Protein AF-A0A956K9A9-F1 (afdb_monomer_lite)

Structure (mmCIF, N/CA/C/O backbone):
data_AF-A0A956K9A9-F1
#
_entry.id   AF-A0A956K9A9-F1
#
loop_
_atom_site.group_PDB
_atom_site.id
_atom_site.type_symbol
_atom_site.label_atom_id
_atom_site.label_alt_id
_atom_site.label_comp_id
_atom_site.label_asym_id
_atom_site.label_entity_id
_atom_site.label_seq_id
_atom_site.pdbx_PDB_ins_code
_atom_site.Cartn_x
_atom_site.Cartn_y
_atom_site.Cartn_z
_atom_site.occupancy
_atom_site.B_iso_or_equiv
_atom_site.auth_seq_id
_atom_site.auth_comp_id
_atom_site.auth_asym_id
_atom_site.auth_atom_id
_atom_site.pdbx_PDB_model_num
ATOM 1 N N . MET A 1 1 ? -5.058 -15.420 -22.491 1.00 46.75 1 MET A N 1
ATOM 2 C CA . MET A 1 1 ? -6.110 -14.413 -22.244 1.00 46.75 1 MET A CA 1
ATOM 3 C C . MET A 1 1 ? -5.536 -13.398 -21.275 1.00 46.75 1 MET A C 1
ATOM 5 O O . MET A 1 1 ? -5.220 -13.780 -20.156 1.00 46.75 1 MET A O 1
ATOM 9 N N . VAL A 1 2 ? -5.267 -12.171 -21.723 1.00 53.47 2 VAL A N 1
ATOM 10 C CA . VAL A 1 2 ? -4.719 -11.138 -20.835 1.00 53.47 2 VAL A CA 1
ATOM 11 C C . VAL A 1 2 ? -5.888 -10.461 -20.134 1.00 53.47 2 VAL A C 1
ATOM 13 O O . VAL A 1 2 ? -6.776 -9.928 -20.796 1.00 53.47 2 VAL A O 1
ATOM 16 N N . VAL A 1 3 ? -5.920 -10.546 -18.807 1.00 71.00 3 VAL A N 1
ATOM 17 C CA . VAL A 1 3 ? -6.948 -9.894 -17.994 1.00 71.00 3 VAL A CA 1
ATOM 18 C C . VAL A 1 3 ? -6.434 -8.496 -17.664 1.00 71.00 3 VAL A C 1
ATOM 20 O O . VAL A 1 3 ? -5.499 -8.343 -16.879 1.00 71.00 3 VAL A O 1
ATOM 23 N N . PHE A 1 4 ? -7.008 -7.486 -18.310 1.00 77.06 4 PHE A N 1
ATOM 24 C CA . PHE A 1 4 ? -6.765 -6.078 -18.007 1.00 77.06 4 PHE A CA 1
ATOM 25 C C . PHE A 1 4 ? -7.992 -5.503 -17.304 1.00 77.06 4 PHE A C 1
ATOM 27 O O . PHE A 1 4 ? -9.120 -5.809 -17.692 1.00 77.06 4 PHE A O 1
ATOM 34 N N . ASN A 1 5 ? -7.789 -4.653 -16.295 1.00 86.56 5 ASN A N 1
ATOM 35 C CA . ASN A 1 5 ? -8.891 -3.874 -15.731 1.00 86.56 5 ASN A CA 1
ATOM 36 C C . ASN A 1 5 ? -9.134 -2.590 -16.544 1.00 86.56 5 ASN A C 1
ATOM 38 O O . ASN A 1 5 ? -8.249 -2.122 -17.258 1.00 86.56 5 ASN A O 1
ATOM 42 N N . GLY A 1 6 ? -10.325 -1.990 -16.432 1.00 88.06 6 GLY A N 1
ATOM 43 C CA . GLY A 1 6 ? -10.665 -0.765 -17.176 1.00 88.06 6 GLY A CA 1
ATOM 44 C C . GLY A 1 6 ? -9.680 0.391 -16.937 1.00 88.06 6 GLY A C 1
ATOM 45 O O . GLY A 1 6 ? -9.356 1.133 -17.862 1.00 88.06 6 GLY A O 1
ATOM 46 N N . TYR A 1 7 ? -9.112 0.485 -15.730 1.00 91.25 7 TYR A N 1
ATOM 47 C CA . TYR A 1 7 ? -8.077 1.470 -15.401 1.00 91.25 7 TYR A CA 1
ATOM 48 C C . TYR A 1 7 ? -6.783 1.294 -16.209 1.00 91.25 7 TYR A C 1
ATOM 50 O O . TYR A 1 7 ? -6.129 2.289 -16.513 1.00 91.25 7 TYR A O 1
ATOM 58 N N . ALA A 1 8 ? -6.426 0.069 -16.613 1.00 91.12 8 ALA A N 1
ATOM 59 C CA . ALA A 1 8 ? -5.271 -0.171 -17.476 1.00 91.12 8 ALA A CA 1
ATOM 60 C C . ALA A 1 8 ? -5.420 0.500 -18.846 1.00 91.12 8 ALA A C 1
ATOM 62 O O . ALA A 1 8 ? -4.438 1.015 -19.374 1.00 91.12 8 ALA A O 1
ATOM 63 N N . VAL A 1 9 ? -6.641 0.570 -19.388 1.00 92.38 9 VAL A N 1
ATOM 64 C CA . VAL A 1 9 ? -6.916 1.273 -20.652 1.00 92.38 9 VAL A CA 1
ATOM 65 C C . VAL A 1 9 ? -6.696 2.776 -20.490 1.00 92.38 9 VAL A C 1
ATOM 67 O O . VAL A 1 9 ? -6.030 3.392 -21.317 1.00 92.38 9 VAL A O 1
ATOM 70 N N . ILE A 1 10 ? -7.192 3.361 -19.396 1.00 93.31 10 ILE A N 1
ATOM 71 C CA . ILE A 1 10 ? -7.010 4.789 -19.099 1.00 93.31 10 ILE A CA 1
ATOM 72 C C . ILE A 1 10 ? -5.520 5.118 -18.966 1.00 93.31 10 ILE A C 1
ATOM 74 O O . ILE A 1 10 ? -5.034 6.055 -19.596 1.00 93.31 10 ILE A O 1
ATOM 78 N N . VAL A 1 11 ? -4.771 4.320 -18.201 1.00 94.25 11 VAL A N 1
ATOM 79 C CA . VAL A 1 11 ? -3.326 4.523 -18.028 1.00 94.25 11 VAL A CA 1
ATOM 80 C C . VAL A 1 11 ? -2.569 4.328 -19.344 1.00 94.25 11 VAL A C 1
ATOM 82 O O . VAL A 1 11 ? -1.672 5.114 -19.637 1.00 94.25 11 VAL A O 1
ATOM 85 N N . ALA A 1 12 ? -2.955 3.365 -20.185 1.00 93.69 12 ALA A N 1
ATOM 86 C CA . ALA A 1 12 ? -2.366 3.195 -21.514 1.00 93.69 12 ALA A CA 1
ATOM 87 C C . ALA A 1 12 ? -2.594 4.421 -22.416 1.00 93.69 12 ALA A C 1
ATOM 89 O O . ALA A 1 12 ? -1.673 4.844 -23.114 1.00 93.69 12 ALA A O 1
ATOM 90 N N . ILE A 1 13 ? -3.782 5.036 -22.358 1.00 95.88 13 ILE A N 1
ATOM 91 C CA . ILE A 1 13 ? -4.070 6.291 -23.067 1.00 95.88 13 ILE A CA 1
ATOM 92 C C . ILE A 1 13 ? -3.171 7.417 -22.546 1.00 95.88 13 ILE A C 1
ATOM 94 O O . ILE A 1 13 ? -2.577 8.128 -23.350 1.00 95.88 13 ILE A O 1
ATOM 98 N N . LEU A 1 14 ? -3.012 7.563 -21.226 1.00 95.81 14 LEU A N 1
ATOM 99 C CA . LEU A 1 14 ? -2.122 8.578 -20.643 1.00 95.81 14 LEU A CA 1
ATOM 100 C C . LEU A 1 14 ? -0.661 8.384 -21.074 1.00 95.81 14 LEU A C 1
ATOM 102 O O . LEU A 1 14 ? 0.010 9.355 -21.414 1.00 95.81 14 LEU A O 1
ATOM 106 N N . ILE A 1 15 ? -0.180 7.139 -21.116 1.00 95.62 15 ILE A N 1
ATOM 107 C CA . ILE A 1 15 ? 1.160 6.812 -21.623 1.00 95.62 15 ILE A CA 1
ATOM 108 C C . ILE A 1 15 ? 1.279 7.222 -23.095 1.00 95.62 15 ILE A C 1
ATOM 110 O O . ILE A 1 15 ? 2.245 7.889 -23.463 1.00 95.62 15 ILE A O 1
ATOM 114 N N . ALA A 1 16 ? 0.289 6.889 -23.929 1.00 95.75 16 ALA A N 1
ATOM 115 C CA . ALA A 1 16 ? 0.278 7.259 -25.343 1.00 95.75 16 ALA A CA 1
ATOM 116 C C . ALA A 1 16 ? 0.242 8.783 -25.552 1.00 95.75 16 ALA A C 1
ATOM 118 O O . ALA A 1 16 ? 0.940 9.290 -26.427 1.00 95.75 16 ALA A O 1
ATOM 119 N N . LEU A 1 17 ? -0.500 9.524 -24.723 1.00 96.75 17 LEU A N 1
ATOM 120 C CA . LEU A 1 17 ? -0.556 10.990 -24.763 1.00 96.75 17 LEU A CA 1
ATOM 121 C C . LEU A 1 17 ? 0.794 11.657 -24.474 1.00 96.75 17 LEU A C 1
ATOM 123 O O . LEU A 1 17 ? 0.991 12.798 -24.877 1.00 96.75 17 LEU A O 1
ATOM 127 N N . ILE A 1 18 ? 1.724 10.967 -23.813 1.00 95.50 18 ILE A N 1
ATOM 128 C CA . ILE A 1 18 ? 3.094 11.449 -23.598 1.00 95.50 18 ILE A CA 1
ATOM 129 C C . ILE A 1 18 ? 4.028 10.907 -24.683 1.00 95.50 18 ILE A C 1
ATOM 131 O O . ILE A 1 18 ? 4.797 11.663 -25.277 1.00 95.50 18 ILE A O 1
ATOM 135 N N . ALA A 1 19 ? 3.948 9.608 -24.971 1.00 94.56 19 ALA A N 1
ATOM 136 C CA . ALA A 1 19 ? 4.842 8.934 -25.904 1.00 94.56 19 ALA A CA 1
ATOM 137 C C . ALA A 1 19 ? 4.661 9.416 -27.353 1.00 94.56 19 ALA A C 1
ATOM 139 O O . ALA A 1 19 ? 5.649 9.600 -28.055 1.00 94.56 19 ALA A O 1
ATOM 140 N N . VAL A 1 20 ? 3.428 9.671 -27.807 1.00 95.06 20 VAL A N 1
ATOM 141 C CA . VAL A 1 20 ? 3.162 10.101 -29.192 1.00 95.06 20 VAL A CA 1
ATOM 142 C C . VAL A 1 20 ? 3.737 11.497 -29.477 1.00 95.06 20 VAL A C 1
ATOM 144 O O . VAL A 1 20 ? 4.493 11.622 -30.443 1.00 95.06 20 VAL A O 1
ATOM 147 N N . PRO A 1 21 ? 3.476 12.542 -28.661 1.00 95.81 21 PRO A N 1
ATOM 148 C CA . PRO A 1 21 ? 4.135 13.834 -28.846 1.00 95.81 21 PRO A CA 1
ATOM 149 C C . PRO A 1 21 ? 5.654 13.751 -28.709 1.00 95.81 21 PRO A C 1
ATOM 151 O O . PRO A 1 21 ? 6.365 14.410 -29.465 1.00 95.81 21 PRO A O 1
ATOM 154 N N . LEU A 1 22 ? 6.162 12.921 -27.789 1.00 93.69 22 LEU A N 1
ATOM 155 C CA . LEU A 1 22 ? 7.600 12.718 -27.634 1.00 93.69 22 LEU A CA 1
ATOM 156 C C . LEU A 1 22 ? 8.219 12.120 -28.904 1.00 93.69 22 LEU A C 1
ATOM 158 O O . LEU A 1 22 ? 9.263 12.597 -29.338 1.00 93.69 22 LEU A O 1
ATOM 162 N N . ASN A 1 23 ? 7.552 11.149 -29.536 1.00 93.75 23 ASN A N 1
ATOM 163 C CA . ASN A 1 23 ? 8.010 10.565 -30.796 1.00 93.75 23 ASN A CA 1
ATOM 164 C C . ASN A 1 23 ? 8.025 11.594 -31.926 1.00 93.75 23 ASN A C 1
ATOM 166 O O . ASN A 1 23 ? 8.930 11.614 -32.750 1.00 93.75 23 ASN A O 1
ATOM 170 N N . TRP A 1 24 ? 7.025 12.477 -31.960 1.00 94.94 24 TRP A N 1
ATOM 171 C CA . TRP A 1 24 ? 6.951 13.519 -32.977 1.00 94.94 24 TRP A CA 1
ATOM 172 C C . TRP A 1 24 ? 8.049 14.581 -32.815 1.00 94.94 24 TRP A C 1
ATOM 174 O O . TRP A 1 24 ? 8.627 15.023 -33.807 1.00 94.94 24 TRP A O 1
ATOM 184 N N . LEU A 1 25 ? 8.363 14.975 -31.576 1.00 95.06 25 LEU A N 1
ATOM 185 C CA . LEU A 1 25 ? 9.375 15.996 -31.278 1.00 95.06 25 LEU A CA 1
ATOM 186 C C . LEU A 1 25 ? 10.811 15.456 -31.310 1.00 95.06 25 LEU A C 1
ATOM 188 O O . LEU A 1 25 ? 11.735 16.184 -31.670 1.00 95.06 25 LEU A O 1
ATOM 192 N N . ALA A 1 26 ? 11.009 14.203 -30.905 1.00 93.19 26 ALA A N 1
ATOM 193 C CA . ALA A 1 26 ? 12.317 13.577 -30.748 1.00 93.19 26 ALA A CA 1
ATOM 194 C C . ALA A 1 26 ? 12.251 12.071 -31.079 1.00 93.19 26 ALA A C 1
ATOM 196 O O . ALA A 1 26 ? 12.413 11.234 -30.186 1.00 93.19 26 ALA A O 1
ATOM 197 N N . PRO A 1 27 ? 12.054 11.701 -32.360 1.00 91.00 27 PRO A N 1
ATOM 198 C CA . PRO A 1 27 ? 11.850 10.305 -32.766 1.00 91.00 27 PRO A CA 1
ATOM 199 C C . PRO A 1 27 ? 13.043 9.408 -32.426 1.00 91.00 27 PRO A C 1
ATOM 201 O O . PRO A 1 27 ? 12.878 8.241 -32.090 1.00 91.00 27 PRO A O 1
ATOM 204 N N . SER A 1 28 ? 14.259 9.965 -32.396 1.00 90.31 28 SER A N 1
ATOM 205 C CA . SER A 1 28 ? 15.472 9.236 -32.009 1.00 90.31 28 SER A CA 1
ATOM 206 C C . SER A 1 28 ? 15.433 8.659 -30.589 1.00 90.31 28 SER A C 1
ATOM 208 O O . SER A 1 28 ? 16.193 7.734 -30.299 1.00 90.31 28 SER A O 1
ATOM 210 N N . LEU A 1 29 ? 14.569 9.176 -29.707 1.00 89.56 29 LEU A N 1
ATOM 211 C CA . LEU A 1 29 ? 14.392 8.647 -28.355 1.00 89.56 29 LEU A CA 1
ATOM 212 C C . LEU A 1 29 ? 13.565 7.359 -28.327 1.00 89.56 29 LEU A C 1
ATOM 214 O O . LEU A 1 29 ? 13.825 6.521 -27.469 1.00 89.56 29 LEU A O 1
ATOM 218 N N . LEU A 1 30 ? 12.590 7.203 -29.230 1.00 89.94 30 LEU A N 1
ATOM 219 C CA . LEU A 1 30 ? 11.646 6.077 -29.233 1.00 89.94 30 LEU A CA 1
ATOM 220 C C . LEU A 1 30 ? 11.920 5.060 -30.348 1.00 89.94 30 LEU A C 1
ATOM 222 O O . LEU A 1 30 ? 11.770 3.868 -30.108 1.00 89.94 30 LEU A O 1
ATOM 226 N N . ASP A 1 31 ? 12.405 5.496 -31.510 1.00 90.00 31 ASP A N 1
ATOM 227 C CA . ASP A 1 31 ? 12.817 4.605 -32.607 1.00 90.00 31 ASP A CA 1
ATOM 228 C C . ASP A 1 31 ? 14.269 4.103 -32.444 1.00 90.00 31 ASP A C 1
ATOM 230 O O . ASP A 1 31 ? 14.744 3.249 -33.195 1.00 90.00 31 ASP A O 1
ATOM 234 N N . GLY A 1 32 ? 15.012 4.662 -31.483 1.00 88.00 32 GLY A N 1
ATOM 235 C CA . GLY A 1 32 ? 16.400 4.299 -31.203 1.00 88.00 32 GLY A CA 1
ATOM 236 C C . GLY A 1 32 ? 16.552 3.039 -30.345 1.00 88.00 32 GLY A C 1
ATOM 237 O O . GLY A 1 32 ? 15.595 2.501 -29.797 1.00 88.00 32 GLY A O 1
ATOM 238 N N . GLN A 1 33 ? 17.803 2.616 -30.125 1.00 90.31 33 GLN A N 1
ATOM 239 C CA . GLN A 1 33 ? 18.138 1.453 -29.280 1.00 90.31 33 GLN A CA 1
ATOM 240 C C . GLN A 1 33 ? 17.640 1.553 -27.824 1.00 90.31 33 GLN A C 1
ATOM 242 O O . GLN A 1 33 ? 17.605 0.556 -27.113 1.00 90.31 33 GLN A O 1
ATOM 247 N N . TYR A 1 34 ? 17.280 2.759 -27.370 1.00 90.81 34 TYR A N 1
ATOM 248 C CA . TYR A 1 34 ? 16.770 3.029 -26.025 1.00 90.81 34 TYR A CA 1
ATOM 249 C C . TYR A 1 34 ? 15.240 3.144 -25.965 1.00 90.81 34 TYR A C 1
ATOM 251 O O . TYR A 1 34 ? 14.709 3.405 -24.887 1.00 90.81 34 TYR A O 1
ATOM 259 N N . GLY A 1 35 ? 14.531 2.957 -27.083 1.00 92.25 35 GLY A N 1
ATOM 260 C CA . GLY A 1 35 ? 13.097 3.227 -27.191 1.00 92.25 35 GLY A CA 1
ATOM 261 C C . GLY A 1 35 ? 12.252 2.508 -26.148 1.00 92.25 35 GLY A C 1
ATOM 262 O O . GLY A 1 35 ? 11.483 3.138 -25.422 1.00 92.25 35 GLY A O 1
ATOM 263 N N . ASP A 1 36 ? 12.478 1.206 -25.984 1.00 93.50 36 ASP A N 1
ATOM 264 C CA . ASP A 1 36 ? 11.766 0.394 -24.995 1.00 93.50 36 ASP A CA 1
ATOM 265 C C . ASP A 1 36 ? 12.060 0.828 -23.552 1.00 93.50 36 ASP A C 1
ATOM 267 O O . ASP A 1 36 ? 11.176 0.784 -22.697 1.00 93.50 36 ASP A O 1
ATOM 271 N N . LEU A 1 37 ? 13.288 1.275 -23.267 1.00 92.88 37 LEU A N 1
ATOM 272 C CA . LEU A 1 37 ? 13.669 1.780 -21.946 1.00 92.88 37 LEU A CA 1
ATOM 273 C C . LEU A 1 37 ? 12.986 3.122 -21.654 1.00 92.88 37 LEU A C 1
ATOM 275 O O . LEU A 1 37 ? 12.501 3.341 -20.540 1.00 92.88 37 LEU A O 1
ATOM 279 N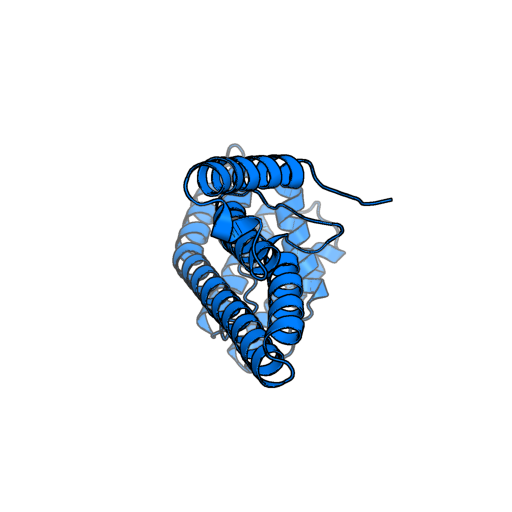 N . VAL A 1 38 ? 12.916 4.010 -22.649 1.00 93.81 38 VAL A N 1
ATOM 280 C CA . VAL A 1 38 ? 12.200 5.289 -22.553 1.00 93.81 38 VAL A CA 1
ATOM 281 C C . VAL A 1 38 ? 10.710 5.034 -22.335 1.00 93.81 38 VAL A C 1
ATOM 283 O O . VAL A 1 38 ? 10.127 5.590 -21.405 1.00 93.81 38 VAL A O 1
ATOM 286 N N . LEU A 1 39 ? 10.104 4.141 -23.120 1.00 94.94 39 LEU A N 1
ATOM 287 C CA . LEU A 1 39 ? 8.694 3.787 -22.986 1.00 94.94 39 LEU A CA 1
ATOM 288 C C . LEU A 1 39 ? 8.391 3.152 -21.623 1.00 94.94 39 LEU A C 1
ATOM 290 O O . LEU A 1 39 ? 7.418 3.540 -20.976 1.00 94.94 39 LEU A O 1
ATOM 294 N N . ALA A 1 40 ? 9.242 2.239 -21.146 1.00 94.25 40 ALA A N 1
ATOM 295 C CA . ALA A 1 40 ? 9.117 1.648 -19.817 1.00 94.25 40 ALA A CA 1
ATOM 296 C C . ALA A 1 40 ? 9.247 2.704 -18.709 1.00 94.25 40 ALA A C 1
ATOM 298 O O . ALA A 1 40 ? 8.502 2.674 -17.735 1.00 94.25 40 ALA A O 1
ATOM 299 N N . SER A 1 41 ? 10.132 3.689 -18.870 1.00 93.69 41 SER A N 1
ATOM 300 C CA . SER A 1 41 ? 10.287 4.786 -17.907 1.00 93.69 41 SER A CA 1
ATOM 301 C C . SER A 1 41 ? 9.052 5.690 -17.865 1.00 93.69 41 SER A C 1
ATOM 303 O O . SER A 1 41 ? 8.575 6.033 -16.783 1.00 93.69 41 SER A O 1
ATOM 305 N N . ILE A 1 42 ? 8.480 6.030 -19.026 1.00 95.75 42 ILE A N 1
ATOM 306 C CA . ILE A 1 42 ? 7.215 6.776 -19.112 1.00 95.75 42 ILE A CA 1
ATOM 307 C C . ILE A 1 42 ? 6.097 5.972 -18.448 1.00 95.75 42 ILE A C 1
ATOM 309 O O . ILE A 1 42 ? 5.373 6.505 -17.609 1.00 95.75 42 ILE A O 1
ATOM 313 N N . ALA A 1 43 ? 5.979 4.684 -18.780 1.00 95.44 43 ALA A N 1
ATOM 314 C CA . ALA A 1 43 ? 4.974 3.804 -18.202 1.00 95.44 43 ALA A CA 1
ATOM 315 C C . ALA A 1 43 ? 5.102 3.720 -16.676 1.00 95.44 43 ALA A C 1
ATOM 317 O O . ALA A 1 43 ? 4.092 3.855 -15.985 1.00 95.44 43 ALA A O 1
ATOM 318 N N . PHE A 1 44 ? 6.322 3.597 -16.144 1.00 94.81 44 PHE A N 1
ATOM 319 C CA . PHE A 1 44 ? 6.599 3.598 -14.708 1.00 94.81 44 PHE A CA 1
ATOM 320 C C . PHE A 1 44 ? 6.126 4.889 -14.034 1.00 94.81 44 PHE A C 1
ATOM 322 O O . PHE A 1 44 ? 5.373 4.829 -13.066 1.00 94.81 44 PHE A O 1
ATOM 329 N N . VAL A 1 45 ? 6.511 6.053 -14.567 1.00 93.94 45 VAL A N 1
ATOM 330 C CA . VAL A 1 45 ? 6.159 7.354 -13.978 1.00 93.94 45 VAL A CA 1
ATOM 331 C C . VAL A 1 45 ? 4.653 7.600 -14.040 1.00 93.94 45 VAL A C 1
ATOM 333 O O . VAL A 1 45 ? 4.044 7.936 -13.027 1.00 93.94 45 VAL A O 1
ATOM 336 N N . VAL A 1 46 ? 4.030 7.401 -15.205 1.00 95.62 46 VAL A N 1
ATOM 337 C CA . VAL A 1 46 ? 2.592 7.647 -15.389 1.00 95.62 46 VAL A CA 1
ATOM 338 C C . VAL A 1 46 ? 1.768 6.732 -14.495 1.00 95.62 46 VAL A C 1
ATOM 340 O O . VAL A 1 46 ? 0.888 7.207 -13.784 1.00 95.62 46 VAL A O 1
ATOM 343 N N . SER A 1 47 ? 2.055 5.429 -14.495 1.00 94.31 47 SER A N 1
ATOM 344 C CA . SER A 1 47 ? 1.301 4.482 -13.670 1.00 94.31 47 SER A CA 1
ATOM 345 C C . SER A 1 47 ? 1.583 4.645 -12.174 1.00 94.31 47 SER A C 1
ATOM 347 O O . SER A 1 47 ? 0.654 4.530 -11.377 1.00 94.31 47 SER A O 1
ATOM 349 N N . GLY A 1 48 ? 2.815 4.998 -11.793 1.00 90.12 48 GLY A N 1
ATOM 350 C CA . GLY A 1 48 ? 3.183 5.298 -10.410 1.00 90.12 48 GLY A CA 1
ATOM 351 C C . GLY A 1 48 ? 2.486 6.542 -9.852 1.00 90.12 48 GLY A C 1
ATOM 352 O O . GLY A 1 48 ? 2.144 6.564 -8.675 1.00 90.12 48 GLY A O 1
ATOM 353 N N . ILE A 1 49 ? 2.218 7.556 -10.685 1.00 90.94 49 ILE A N 1
ATOM 354 C CA . ILE A 1 49 ? 1.427 8.741 -10.302 1.00 90.94 49 ILE A CA 1
ATOM 355 C C . ILE A 1 49 ? -0.078 8.444 -10.329 1.00 90.94 49 ILE A C 1
ATOM 357 O O . ILE A 1 49 ? -0.826 8.958 -9.499 1.00 90.94 49 ILE A O 1
ATOM 361 N N . ALA A 1 50 ? -0.536 7.622 -11.274 1.00 91.81 50 ALA A N 1
ATOM 362 C CA . ALA A 1 50 ? -1.949 7.299 -11.441 1.00 91.81 50 ALA A CA 1
ATOM 363 C C . ALA A 1 50 ? -2.512 6.492 -10.257 1.00 91.81 50 ALA A C 1
ATOM 365 O O . ALA A 1 50 ? -3.648 6.723 -9.837 1.00 91.81 50 ALA A O 1
ATOM 366 N N . GLU A 1 51 ? -1.725 5.576 -9.689 1.00 88.56 51 GLU A N 1
ATOM 367 C CA . GLU A 1 51 ? -2.182 4.699 -8.607 1.00 88.56 51 GLU A CA 1
ATOM 368 C C . GLU A 1 51 ? -2.595 5.456 -7.322 1.00 88.56 51 GLU A C 1
ATOM 370 O O . GLU A 1 51 ? -3.705 5.205 -6.843 1.00 88.56 51 GLU A O 1
ATOM 375 N N . PRO A 1 52 ? -1.826 6.442 -6.811 1.00 82.19 52 PRO A N 1
ATOM 376 C CA . PRO A 1 52 ? -2.254 7.319 -5.714 1.00 82.19 52 PRO A CA 1
ATOM 377 C C . PRO A 1 52 ? -3.542 8.113 -5.972 1.00 82.19 52 PRO A C 1
ATOM 379 O O . PRO A 1 52 ? -4.220 8.495 -5.024 1.00 82.19 52 PRO A O 1
ATOM 382 N N . ILE A 1 53 ? -3.897 8.361 -7.237 1.00 87.56 53 ILE A N 1
ATOM 383 C CA . ILE A 1 53 ? -5.119 9.089 -7.633 1.00 87.56 53 ILE A CA 1
ATOM 384 C C . ILE A 1 53 ? -6.327 8.126 -7.715 1.00 87.56 53 ILE A C 1
ATOM 386 O O . ILE A 1 53 ? -7.437 8.514 -8.066 1.00 87.56 53 ILE A O 1
ATOM 390 N N . GLY A 1 54 ? -6.136 6.847 -7.377 1.00 84.69 54 GLY A N 1
ATOM 391 C CA . GLY A 1 54 ? -7.176 5.818 -7.400 1.00 84.69 54 GLY A CA 1
ATOM 392 C C . GLY A 1 54 ? -7.264 5.050 -8.720 1.00 84.69 54 GLY A C 1
ATOM 393 O O . GLY A 1 54 ? -8.029 4.090 -8.819 1.00 84.69 54 GLY A O 1
ATOM 394 N N . LEU A 1 55 ? -6.442 5.389 -9.719 1.00 89.81 55 LEU A N 1
ATOM 395 C CA . LEU A 1 55 ? -6.355 4.646 -10.977 1.00 89.81 55 LEU A CA 1
ATOM 396 C C . LEU A 1 55 ? -5.455 3.419 -10.783 1.00 89.81 55 LEU A C 1
ATOM 398 O O . LEU A 1 55 ? -4.308 3.376 -11.226 1.00 89.81 55 LEU A O 1
ATOM 402 N N . LYS A 1 56 ? -5.991 2.400 -10.102 1.00 90.50 56 LYS A N 1
ATOM 403 C CA . LYS A 1 56 ? -5.301 1.138 -9.783 1.00 90.50 56 LYS A CA 1
ATOM 404 C C . LYS A 1 56 ? -5.165 0.250 -11.024 1.00 90.50 56 LYS A C 1
ATOM 406 O O . LYS A 1 56 ? -5.788 -0.807 -11.115 1.00 90.50 56 LYS A O 1
ATOM 411 N N . ALA A 1 57 ? -4.399 0.689 -12.015 1.00 89.38 57 ALA A N 1
ATOM 412 C CA . ALA A 1 57 ? -4.199 -0.026 -13.268 1.00 89.38 57 ALA A CA 1
ATOM 413 C C . ALA A 1 57 ? -3.358 -1.294 -13.072 1.00 89.38 57 ALA A C 1
ATOM 415 O O . ALA A 1 57 ? -2.238 -1.241 -12.557 1.00 89.38 57 ALA A O 1
ATOM 416 N N . ARG A 1 58 ? -3.896 -2.440 -13.500 1.00 90.19 58 ARG A N 1
ATOM 417 C CA . ARG A 1 58 ? -3.274 -3.756 -13.306 1.00 90.19 58 ARG A CA 1
ATOM 418 C C . ARG A 1 58 ? -3.270 -4.562 -14.599 1.00 90.19 58 ARG A C 1
ATOM 420 O O . ARG A 1 58 ? -4.234 -4.531 -15.364 1.00 90.19 58 ARG A O 1
ATOM 427 N N . ILE A 1 59 ? -2.190 -5.308 -14.806 1.00 87.88 59 ILE A N 1
ATOM 428 C CA . ILE A 1 59 ? -2.070 -6.336 -15.844 1.00 87.88 59 ILE A CA 1
ATOM 429 C C . ILE A 1 59 ? -1.978 -7.668 -15.108 1.00 87.88 59 ILE A C 1
ATOM 431 O O . ILE A 1 59 ? -1.036 -7.889 -14.340 1.00 87.88 59 ILE A O 1
ATOM 435 N N . PHE A 1 60 ? -2.975 -8.532 -15.306 1.00 85.69 60 PHE A N 1
ATOM 436 C CA . PHE A 1 60 ? -3.267 -9.648 -14.405 1.00 85.69 60 PHE A CA 1
ATOM 437 C C . PHE A 1 60 ? -3.563 -9.133 -12.984 1.00 85.69 60 PHE A C 1
ATOM 439 O O . PHE A 1 60 ? -4.569 -8.460 -12.776 1.00 85.69 60 PHE A O 1
ATOM 446 N N . TRP A 1 61 ? -2.690 -9.404 -12.014 1.00 85.69 61 TRP A N 1
ATOM 447 C CA . TRP A 1 61 ? -2.800 -8.916 -10.633 1.00 85.69 61 TRP A CA 1
ATOM 448 C C . TRP A 1 61 ? -1.713 -7.900 -10.261 1.00 85.69 61 TRP A C 1
ATOM 450 O O . TRP A 1 61 ? -1.768 -7.328 -9.174 1.00 85.69 61 TRP A O 1
ATOM 460 N N . LEU A 1 62 ? -0.741 -7.654 -11.146 1.00 88.56 62 LEU A N 1
ATOM 461 C CA . LEU A 1 62 ? 0.391 -6.774 -10.864 1.00 88.56 62 LEU A CA 1
ATOM 462 C C . LEU A 1 62 ? 0.132 -5.354 -11.383 1.00 88.56 62 LEU A C 1
ATOM 464 O O . LEU A 1 62 ? -0.406 -5.191 -12.485 1.00 88.56 62 LEU A O 1
ATOM 468 N N . PRO A 1 63 ? 0.525 -4.319 -10.624 1.00 90.50 63 PRO A N 1
ATOM 469 C CA . PRO A 1 63 ? 0.392 -2.943 -11.070 1.00 90.50 63 PRO A CA 1
ATOM 470 C C . PRO A 1 63 ? 1.332 -2.651 -12.251 1.00 90.50 63 PRO A C 1
ATOM 472 O O . PRO A 1 63 ? 2.423 -3.217 -12.360 1.00 90.50 63 PRO A O 1
ATOM 475 N N . ILE A 1 64 ? 0.909 -1.762 -13.156 1.00 93.50 64 ILE A N 1
ATOM 476 C CA . ILE A 1 64 ? 1.657 -1.448 -14.392 1.00 93.50 64 ILE A CA 1
ATOM 477 C C . ILE A 1 64 ? 3.060 -0.898 -14.099 1.00 93.50 64 ILE A C 1
ATOM 479 O O . ILE A 1 64 ? 4.002 -1.215 -14.830 1.00 93.50 64 ILE A O 1
ATOM 483 N N . TRP A 1 65 ? 3.236 -0.121 -13.027 1.00 93.38 65 TRP A N 1
ATOM 484 C CA . TRP A 1 65 ? 4.552 0.429 -12.686 1.00 93.38 65 TRP A CA 1
ATOM 485 C C . TRP A 1 65 ? 5.551 -0.689 -12.376 1.00 93.38 65 TRP A C 1
ATOM 487 O O . TRP A 1 65 ? 6.713 -0.607 -12.767 1.00 93.38 65 TRP A O 1
ATOM 497 N N . LEU A 1 66 ? 5.099 -1.787 -11.764 1.00 91.69 66 LEU A N 1
ATOM 498 C CA . LEU A 1 66 ? 5.964 -2.921 -11.456 1.00 91.69 66 LEU A CA 1
ATOM 499 C C . LEU A 1 66 ? 6.383 -3.659 -12.732 1.00 91.69 66 LEU A C 1
ATOM 501 O O . LEU A 1 66 ? 7.559 -3.970 -12.904 1.00 91.69 66 LEU A O 1
ATOM 505 N N . TRP A 1 67 ? 5.452 -3.863 -13.670 1.00 92.56 67 TRP A N 1
ATOM 506 C CA . TRP A 1 67 ? 5.777 -4.384 -15.004 1.00 92.56 67 TRP A CA 1
ATOM 507 C C . TRP A 1 67 ? 6.788 -3.503 -15.737 1.00 92.56 67 TRP A C 1
ATOM 509 O O . TRP A 1 67 ? 7.715 -4.006 -16.368 1.00 92.56 67 TRP A O 1
ATOM 519 N N . SER A 1 68 ? 6.642 -2.188 -15.604 1.00 94.12 68 SER A N 1
ATOM 520 C CA . SER A 1 68 ? 7.537 -1.212 -16.221 1.00 94.12 68 SER A CA 1
ATOM 521 C C . SER A 1 68 ? 8.968 -1.330 -15.684 1.00 94.12 68 SER A C 1
ATOM 523 O O . SER A 1 68 ? 9.914 -1.274 -16.463 1.00 94.12 68 SER A O 1
ATOM 525 N N . LEU A 1 69 ? 9.145 -1.593 -14.383 1.00 94.00 69 LEU A N 1
ATOM 526 C CA . LEU A 1 69 ? 10.463 -1.858 -13.790 1.00 94.00 69 LEU A CA 1
ATOM 527 C C . LEU A 1 69 ? 11.097 -3.159 -14.297 1.00 94.00 69 LEU A C 1
ATOM 529 O O . LEU A 1 69 ? 12.307 -3.195 -14.531 1.00 94.00 69 LEU A O 1
ATOM 533 N N . VAL A 1 70 ? 10.302 -4.218 -14.485 1.00 93.31 70 VAL A N 1
ATOM 534 C CA . VAL A 1 70 ? 10.785 -5.493 -15.045 1.00 93.31 70 VAL A CA 1
ATOM 535 C C . VAL A 1 70 ? 11.277 -5.292 -16.477 1.00 93.31 70 VAL A C 1
ATOM 537 O O . VAL A 1 70 ? 12.389 -5.705 -16.807 1.00 93.31 70 VAL A O 1
ATOM 540 N N . ILE A 1 71 ? 10.487 -4.604 -17.309 1.00 93.62 71 ILE A N 1
ATOM 541 C CA . ILE A 1 71 ? 10.858 -4.289 -18.694 1.00 93.62 71 ILE A CA 1
ATOM 542 C C . ILE A 1 71 ? 12.108 -3.406 -18.716 1.00 93.62 71 ILE A C 1
ATOM 544 O O . ILE A 1 71 ? 13.064 -3.732 -19.414 1.00 93.62 71 ILE A O 1
ATOM 548 N N . ALA A 1 72 ? 12.152 -2.340 -17.911 1.00 94.31 72 ALA A N 1
ATOM 549 C CA . ALA A 1 72 ? 13.314 -1.459 -17.828 1.00 94.31 72 ALA A CA 1
ATOM 550 C C . ALA A 1 72 ? 14.579 -2.228 -17.413 1.00 94.31 72 ALA A C 1
ATOM 552 O O . ALA A 1 72 ? 15.616 -2.086 -18.051 1.00 94.31 72 ALA A O 1
ATOM 553 N N . THR A 1 73 ? 14.494 -3.103 -16.408 1.00 94.62 73 THR A N 1
ATOM 554 C CA . THR A 1 73 ? 15.625 -3.930 -15.947 1.00 94.62 73 THR A CA 1
ATOM 555 C C . THR A 1 73 ? 16.124 -4.875 -17.037 1.00 94.62 73 THR A C 1
ATOM 557 O O . THR A 1 73 ? 17.332 -5.003 -17.243 1.00 94.62 73 THR A O 1
ATOM 560 N N . TYR A 1 74 ? 15.208 -5.509 -17.769 1.00 94.56 74 TYR A N 1
ATOM 561 C CA . TYR A 1 74 ? 15.561 -6.364 -18.898 1.00 94.56 74 TYR A CA 1
ATOM 562 C C . TYR A 1 74 ? 16.256 -5.575 -20.018 1.00 94.56 74 TYR A C 1
ATOM 564 O O . TYR A 1 74 ? 17.287 -6.011 -20.528 1.00 94.56 74 TYR A O 1
ATOM 572 N N . GLN A 1 75 ? 15.751 -4.386 -20.355 1.00 94.75 75 GLN A N 1
ATOM 573 C CA . GLN A 1 75 ? 16.355 -3.525 -21.376 1.00 94.75 75 GLN A CA 1
ATOM 574 C C . GLN A 1 75 ? 17.737 -3.010 -20.954 1.00 94.75 75 GLN A C 1
ATOM 576 O O . GLN A 1 75 ? 18.674 -3.015 -21.751 1.00 94.75 75 GLN A O 1
ATOM 581 N N . LEU A 1 76 ? 17.909 -2.647 -19.680 1.00 94.56 76 LEU A N 1
ATOM 582 C CA . LEU A 1 76 ? 19.215 -2.292 -19.120 1.00 94.56 76 LEU A CA 1
ATOM 583 C C . LEU A 1 76 ? 20.220 -3.439 -19.279 1.00 94.56 76 LEU A C 1
ATOM 585 O O . LEU A 1 76 ? 21.364 -3.201 -19.667 1.00 94.56 76 LEU A O 1
ATOM 589 N N . TYR A 1 77 ? 19.797 -4.680 -19.026 1.00 96.12 77 TYR A N 1
ATOM 590 C CA . TYR A 1 77 ? 20.635 -5.859 -19.240 1.00 96.12 77 TYR A CA 1
ATOM 591 C C . TYR A 1 77 ? 21.002 -6.062 -20.717 1.00 96.12 77 TYR A C 1
ATOM 593 O O . TYR A 1 77 ? 22.156 -6.353 -21.014 1.00 96.12 77 TYR A O 1
ATOM 601 N N . GLN A 1 78 ? 20.069 -5.866 -21.650 1.00 95.62 78 GLN A N 1
ATOM 602 C CA . GLN A 1 78 ? 20.364 -5.974 -23.085 1.00 95.62 78 GLN A CA 1
ATOM 603 C C . GLN A 1 78 ? 21.394 -4.930 -23.549 1.00 95.62 78 GLN A C 1
ATOM 605 O O . GLN A 1 78 ? 22.281 -5.241 -24.340 1.00 95.62 78 GLN A O 1
ATOM 610 N N . LEU A 1 79 ? 21.317 -3.705 -23.023 1.00 93.88 79 LEU A N 1
ATOM 611 C CA . LEU A 1 79 ? 22.186 -2.594 -23.426 1.00 93.88 79 LEU A CA 1
ATOM 612 C C . LEU A 1 79 ? 23.572 -2.629 -22.772 1.00 93.88 79 LEU A C 1
ATOM 614 O O . LEU A 1 79 ? 24.568 -2.288 -23.410 1.00 93.88 79 LEU A O 1
ATOM 618 N N . TRP A 1 80 ? 23.645 -3.010 -21.495 1.00 95.38 80 TRP A N 1
ATOM 619 C CA . TRP A 1 80 ? 24.859 -2.886 -20.674 1.00 95.38 80 TRP A CA 1
ATOM 620 C C . TRP A 1 80 ? 25.277 -4.188 -19.980 1.00 95.38 80 TRP A C 1
ATOM 622 O O . TRP A 1 80 ? 26.156 -4.183 -19.112 1.00 95.38 80 TRP A O 1
ATOM 632 N N . GLY A 1 81 ? 24.662 -5.316 -20.335 1.00 95.69 81 GLY A N 1
ATOM 633 C CA . GLY A 1 81 ? 24.949 -6.624 -19.757 1.00 95.69 81 GLY A CA 1
ATOM 634 C C . GLY A 1 81 ? 24.749 -6.644 -18.243 1.00 95.69 81 GLY A C 1
ATOM 635 O O . GLY A 1 81 ? 23.789 -6.097 -17.696 1.00 95.69 81 GLY A O 1
ATOM 636 N N . VAL A 1 82 ? 25.696 -7.260 -17.534 1.00 95.94 82 VAL A N 1
ATOM 637 C CA . VAL A 1 82 ? 25.643 -7.416 -16.071 1.00 95.94 82 VAL A CA 1
ATOM 638 C C . VAL A 1 82 ? 25.582 -6.069 -15.344 1.00 95.94 82 VAL A C 1
ATOM 640 O O . VAL A 1 82 ? 24.867 -5.951 -14.352 1.00 95.94 82 VAL A O 1
ATOM 643 N N . ALA A 1 83 ? 26.270 -5.038 -15.847 1.00 95.69 83 ALA A N 1
ATOM 644 C CA . ALA A 1 83 ? 26.232 -3.710 -15.236 1.00 95.69 83 ALA A CA 1
ATOM 645 C C . ALA A 1 83 ? 24.814 -3.112 -15.274 1.00 95.69 83 ALA A C 1
ATOM 647 O O . ALA A 1 83 ? 24.347 -2.554 -14.282 1.00 95.69 83 ALA A O 1
ATOM 648 N N . GLY A 1 84 ? 24.102 -3.302 -16.389 1.00 94.56 84 GLY A N 1
ATOM 649 C CA . GLY A 1 84 ? 22.705 -2.899 -16.527 1.00 94.56 84 GLY A CA 1
ATOM 650 C C . GLY A 1 84 ? 21.763 -3.672 -15.607 1.00 94.56 84 GLY A C 1
ATOM 651 O O . GLY A 1 84 ? 20.892 -3.066 -14.986 1.00 94.56 84 GLY A O 1
ATOM 652 N N . LEU A 1 85 ? 21.977 -4.982 -15.442 1.00 94.31 85 LEU A N 1
ATOM 653 C CA . LEU A 1 85 ? 21.205 -5.796 -14.497 1.00 94.31 85 LEU A CA 1
ATOM 654 C C . LEU A 1 85 ? 21.365 -5.301 -13.054 1.00 94.31 85 LEU A C 1
ATOM 656 O O . LEU A 1 85 ? 20.369 -5.139 -12.354 1.00 94.31 85 LEU A O 1
ATOM 660 N N . VAL A 1 86 ? 22.598 -5.019 -12.616 1.00 96.06 86 VAL A N 1
ATOM 661 C CA . VAL A 1 86 ? 22.856 -4.457 -11.279 1.00 96.06 86 VAL A CA 1
ATOM 662 C C . VAL A 1 86 ? 22.140 -3.114 -11.117 1.00 96.06 86 VAL A C 1
ATOM 664 O O . VAL A 1 86 ? 21.461 -2.908 -10.113 1.00 96.06 86 VAL A O 1
ATOM 667 N N . GLY A 1 87 ? 22.218 -2.230 -12.118 1.00 93.06 87 GLY A N 1
ATOM 668 C CA . GLY A 1 87 ? 21.491 -0.957 -12.115 1.00 93.06 87 GLY A CA 1
ATOM 669 C C . GLY A 1 87 ? 19.971 -1.133 -12.014 1.00 93.06 87 GLY A C 1
ATOM 670 O O . GLY A 1 87 ? 19.326 -0.468 -11.205 1.00 93.06 87 GLY A O 1
ATOM 671 N N . GLY A 1 88 ? 19.398 -2.069 -12.772 1.00 91.75 88 GLY A N 1
ATOM 672 C CA . GLY A 1 88 ? 17.969 -2.381 -12.718 1.00 91.75 88 GLY A CA 1
ATOM 673 C C . GLY A 1 88 ? 17.529 -2.938 -11.361 1.00 91.75 88 GLY A C 1
ATOM 674 O O . GLY A 1 88 ? 16.526 -2.491 -10.811 1.00 91.75 88 GLY A O 1
ATOM 675 N N . LEU A 1 89 ? 18.317 -3.830 -10.752 1.00 93.75 89 LEU A N 1
ATOM 676 C CA . LEU A 1 89 ? 18.039 -4.338 -9.403 1.00 93.75 89 LEU A CA 1
ATOM 677 C C . LEU A 1 89 ? 18.088 -3.233 -8.340 1.00 93.75 89 LEU A C 1
ATOM 679 O O . LEU A 1 89 ? 17.255 -3.229 -7.435 1.00 93.75 89 LEU A O 1
ATOM 683 N N . VAL A 1 90 ? 19.009 -2.271 -8.462 1.00 94.50 90 VAL A N 1
ATOM 684 C CA . VAL A 1 90 ? 19.048 -1.089 -7.584 1.00 94.50 90 VAL A CA 1
ATOM 685 C C . VAL A 1 90 ? 17.785 -0.240 -7.750 1.00 94.50 90 VAL A C 1
ATOM 687 O O . VAL A 1 90 ? 17.223 0.199 -6.749 1.00 94.50 90 VAL A O 1
ATOM 690 N N . LEU A 1 91 ? 17.290 -0.049 -8.978 1.00 90.62 91 LEU A N 1
ATOM 691 C CA . LEU A 1 91 ? 16.034 0.669 -9.231 1.00 90.62 91 LEU A CA 1
ATOM 692 C C . LEU A 1 91 ? 14.825 -0.054 -8.627 1.00 90.62 91 LEU A C 1
ATOM 694 O O . LEU A 1 91 ? 14.001 0.582 -7.972 1.00 90.62 91 LEU A O 1
ATOM 698 N N . VAL A 1 92 ? 14.737 -1.377 -8.789 1.00 91.12 92 VAL A N 1
ATOM 699 C CA . VAL A 1 92 ? 13.676 -2.196 -8.181 1.00 91.12 92 VAL A CA 1
ATOM 700 C C . VAL A 1 92 ? 13.736 -2.115 -6.655 1.00 91.12 92 VAL A C 1
ATOM 702 O O . VAL A 1 92 ? 12.722 -1.840 -6.015 1.00 91.12 92 VAL A O 1
ATOM 705 N N . GLY A 1 93 ? 14.922 -2.288 -6.065 1.00 91.62 93 GLY A N 1
ATOM 706 C CA . GLY A 1 93 ? 15.125 -2.162 -4.621 1.00 91.62 93 GLY A CA 1
ATOM 707 C C . GLY A 1 93 ? 14.766 -0.768 -4.101 1.00 91.62 93 GLY A C 1
ATOM 708 O O . GLY A 1 93 ? 14.097 -0.647 -3.078 1.00 91.62 93 GLY A O 1
ATOM 709 N N . GLY A 1 94 ? 15.135 0.282 -4.839 1.00 92.81 94 GLY A N 1
ATOM 710 C CA . GLY A 1 94 ? 14.771 1.665 -4.535 1.00 92.81 94 GLY A CA 1
ATOM 711 C C . GLY A 1 94 ? 13.264 1.914 -4.598 1.00 92.81 94 GLY A C 1
ATOM 712 O O . GLY A 1 94 ? 12.720 2.568 -3.711 1.00 92.81 94 GLY A O 1
ATOM 713 N N . ALA A 1 95 ? 12.569 1.353 -5.591 1.00 88.38 95 ALA A N 1
ATOM 714 C CA . ALA A 1 95 ? 11.116 1.451 -5.703 1.00 88.38 95 ALA A CA 1
ATOM 715 C C . ALA A 1 95 ? 10.402 0.746 -4.538 1.00 88.38 95 ALA A C 1
ATOM 717 O O . ALA A 1 95 ? 9.492 1.320 -3.942 1.00 88.38 95 ALA A O 1
ATOM 718 N N . ILE A 1 96 ? 10.852 -0.457 -4.161 1.00 89.31 96 ILE A N 1
ATOM 719 C CA . ILE A 1 96 ? 10.324 -1.190 -2.999 1.00 89.31 96 ILE A CA 1
ATOM 720 C C . ILE A 1 96 ? 10.585 -0.407 -1.707 1.00 89.31 96 ILE A C 1
ATOM 722 O O . ILE A 1 96 ? 9.671 -0.223 -0.907 1.00 89.31 96 ILE A O 1
ATOM 726 N N . ALA A 1 97 ? 11.803 0.105 -1.510 1.00 91.88 97 ALA A N 1
ATOM 727 C CA . ALA A 1 97 ? 12.133 0.930 -0.350 1.00 91.88 97 ALA A CA 1
ATOM 728 C C . ALA A 1 97 ? 11.263 2.198 -0.286 1.00 91.88 97 ALA A C 1
ATOM 730 O O . ALA A 1 97 ? 10.762 2.553 0.780 1.00 91.88 97 ALA A O 1
ATOM 731 N N . GLY A 1 98 ? 11.026 2.849 -1.428 1.00 89.44 98 GLY A N 1
ATOM 732 C CA . GLY A 1 98 ? 10.112 3.984 -1.538 1.00 89.44 98 GLY A CA 1
ATOM 733 C C . GLY A 1 98 ? 8.676 3.620 -1.157 1.00 89.44 98 GLY A C 1
ATOM 734 O O . GLY A 1 98 ? 8.051 4.347 -0.386 1.00 89.44 98 GLY A O 1
ATOM 735 N N . LEU A 1 99 ? 8.178 2.473 -1.626 1.00 87.31 99 LEU A N 1
ATOM 736 C CA . LEU A 1 99 ? 6.854 1.954 -1.274 1.00 87.31 99 LEU A CA 1
ATOM 737 C C . LEU A 1 99 ? 6.725 1.711 0.237 1.00 87.31 99 LEU A C 1
ATOM 739 O O . LEU A 1 99 ? 5.751 2.146 0.843 1.00 87.31 99 LEU A O 1
ATOM 743 N N . ILE A 1 100 ? 7.731 1.089 0.860 1.00 89.81 100 ILE A N 1
ATOM 744 C CA . ILE A 1 100 ? 7.789 0.857 2.313 1.00 89.81 100 ILE A CA 1
ATOM 745 C C . ILE A 1 100 ? 7.705 2.184 3.077 1.00 89.81 100 ILE A C 1
ATOM 747 O O . ILE A 1 100 ? 6.936 2.306 4.030 1.00 89.81 100 ILE A O 1
ATOM 751 N N . VAL A 1 101 ? 8.465 3.200 2.655 1.00 92.12 101 VAL A N 1
ATOM 752 C CA . VAL A 1 101 ? 8.434 4.533 3.282 1.00 92.12 101 VAL A CA 1
ATOM 753 C C . VAL A 1 101 ? 7.062 5.191 3.124 1.00 92.12 101 VAL A C 1
ATOM 755 O O . VAL A 1 101 ? 6.574 5.803 4.075 1.00 92.12 101 VAL A O 1
ATOM 758 N N . LEU A 1 102 ? 6.425 5.061 1.957 1.00 88.06 102 LEU A N 1
ATOM 759 C CA . LEU A 1 102 ? 5.090 5.605 1.702 1.00 88.06 102 LEU A CA 1
ATOM 760 C C . LEU A 1 102 ? 4.016 4.925 2.554 1.00 88.06 102 LEU A C 1
ATOM 762 O O . LEU A 1 102 ? 3.245 5.627 3.202 1.00 88.06 102 LEU A O 1
ATOM 766 N N . ILE A 1 103 ? 3.996 3.590 2.608 1.00 87.94 103 ILE A N 1
ATOM 767 C CA . ILE A 1 103 ? 3.046 2.834 3.437 1.00 87.94 103 ILE A CA 1
ATOM 768 C C . ILE A 1 103 ? 3.227 3.214 4.906 1.00 87.94 103 ILE A C 1
ATOM 770 O O . ILE A 1 103 ? 2.267 3.614 5.554 1.00 87.94 103 ILE A O 1
ATOM 774 N N . ARG A 1 104 ? 4.469 3.223 5.408 1.00 90.88 104 ARG A N 1
ATOM 775 C CA . ARG A 1 104 ? 4.757 3.631 6.789 1.00 90.88 104 ARG A CA 1
ATOM 776 C C . ARG A 1 104 ? 4.297 5.062 7.081 1.00 90.88 104 ARG A C 1
ATOM 778 O O . ARG A 1 104 ? 3.839 5.353 8.182 1.00 90.88 104 ARG A O 1
ATOM 785 N N . LYS A 1 105 ? 4.440 5.979 6.121 1.00 91.81 105 LYS A N 1
ATOM 786 C CA . LYS A 1 105 ? 3.957 7.358 6.265 1.00 91.81 105 LYS A CA 1
ATOM 787 C C . LYS A 1 105 ? 2.430 7.410 6.329 1.00 91.81 105 LYS A C 1
ATOM 789 O O . LYS A 1 105 ? 1.914 8.165 7.147 1.00 91.81 105 LYS A O 1
ATOM 794 N N . ASN A 1 106 ? 1.736 6.637 5.498 1.00 89.25 106 ASN A N 1
ATOM 795 C CA . ASN A 1 106 ? 0.275 6.560 5.507 1.00 89.25 106 ASN A CA 1
ATOM 796 C C . ASN A 1 106 ? -0.238 5.965 6.823 1.00 89.25 106 ASN A C 1
ATOM 798 O O . ASN A 1 106 ? -1.062 6.592 7.473 1.00 89.25 106 ASN A O 1
ATOM 802 N N . GLU A 1 107 ? 0.346 4.861 7.284 1.00 91.12 107 GLU A N 1
ATOM 803 C CA . GLU A 1 107 ? 0.032 4.239 8.576 1.00 91.12 107 GLU A CA 1
ATOM 804 C C . GLU A 1 107 ? 0.201 5.212 9.758 1.00 91.12 107 GLU A C 1
ATOM 806 O O . GLU A 1 107 ? -0.645 5.299 10.646 1.00 91.12 107 GLU A O 1
ATOM 811 N N . LEU A 1 108 ? 1.272 6.017 9.763 1.00 92.69 108 LEU A N 1
ATOM 812 C CA . LEU A 1 108 ? 1.463 7.057 10.783 1.00 92.69 108 LEU A CA 1
ATOM 813 C C . LEU A 1 108 ? 0.418 8.179 10.692 1.00 92.69 108 LEU A C 1
ATOM 815 O O . LEU A 1 108 ? 0.065 8.768 11.713 1.00 92.69 108 LEU A O 1
ATOM 819 N N . GLN A 1 109 ? -0.052 8.509 9.487 1.00 92.12 109 GLN A N 1
ATOM 820 C CA . GLN A 1 109 ? -1.110 9.502 9.290 1.00 92.12 109 GLN A CA 1
ATOM 821 C C . GLN A 1 109 ? -2.479 8.973 9.720 1.00 92.12 109 GLN A C 1
ATOM 823 O O . GLN A 1 109 ? -3.241 9.727 10.321 1.00 92.12 109 GLN A O 1
ATOM 828 N N . GLU A 1 110 ? -2.773 7.706 9.441 1.00 91.19 110 GLU A N 1
ATOM 829 C CA . GLU A 1 110 ? -3.968 7.007 9.917 1.00 91.19 110 GLU A CA 1
ATOM 830 C C . GLU A 1 110 ? -3.981 6.979 11.444 1.00 91.19 110 GLU A C 1
ATOM 832 O O . GLU A 1 110 ? -4.938 7.449 12.057 1.00 91.19 110 GLU A O 1
ATOM 837 N N . TRP A 1 111 ? -2.864 6.592 12.072 1.00 94.00 111 TRP A N 1
ATOM 838 C CA . TRP A 1 111 ? -2.735 6.649 13.528 1.00 94.00 111 TRP A CA 1
ATOM 839 C C . TRP A 1 111 ? -2.953 8.052 14.094 1.00 94.00 111 TRP A C 1
ATOM 841 O O . TRP A 1 111 ? -3.644 8.216 15.094 1.00 94.00 111 TRP A O 1
ATOM 851 N N . ALA A 1 112 ? -2.400 9.088 13.460 1.00 94.06 112 ALA A N 1
ATOM 852 C CA . ALA A 1 112 ? -2.571 10.458 13.938 1.00 94.06 112 ALA A CA 1
ATOM 853 C C . ALA A 1 112 ? -4.040 10.928 13.921 1.00 94.06 112 ALA A C 1
ATOM 855 O O . ALA A 1 112 ? -4.391 11.841 14.671 1.00 94.06 112 ALA A O 1
ATOM 856 N N . ARG A 1 113 ? -4.890 10.330 13.075 1.00 94.19 113 ARG A N 1
ATOM 857 C CA . ARG A 1 113 ? -6.321 10.652 12.959 1.00 94.19 113 ARG A CA 1
ATOM 858 C C . ARG A 1 113 ? -7.202 9.751 13.819 1.00 94.19 113 ARG A C 1
ATOM 860 O O . ARG A 1 113 ? -8.189 10.235 14.364 1.00 94.19 113 ARG A O 1
ATOM 867 N N . ALA A 1 114 ? -6.825 8.489 14.003 1.00 94.56 114 ALA A N 1
ATOM 868 C CA . ALA A 1 114 ? -7.657 7.475 14.647 1.00 94.56 114 ALA A CA 1
ATOM 869 C C . ALA A 1 114 ? -8.223 7.864 16.035 1.00 94.56 114 ALA A C 1
ATOM 871 O O . ALA A 1 114 ? -9.410 7.624 16.264 1.00 94.56 114 ALA A O 1
ATOM 872 N N . PRO A 1 115 ? -7.481 8.524 16.953 1.00 94.56 115 PRO A N 1
ATOM 873 C CA . PRO A 1 115 ? -8.055 8.979 18.223 1.00 94.56 115 PRO A CA 1
ATOM 874 C C . PRO A 1 115 ? -9.187 10.001 18.059 1.00 94.56 115 PRO A C 1
ATOM 876 O O . PRO A 1 115 ? -10.145 9.991 18.829 1.00 94.56 115 PRO A O 1
ATOM 879 N N . GLN A 1 116 ? -9.097 10.886 17.060 1.00 95.25 116 GLN A N 1
ATOM 880 C CA . GLN A 1 116 ? -10.148 11.871 16.782 1.00 95.25 116 GLN A CA 1
ATOM 881 C C . GLN A 1 116 ? -11.396 11.184 16.225 1.00 95.25 116 GLN A C 1
ATOM 883 O O . GLN A 1 116 ? -12.504 11.486 16.664 1.00 95.25 116 GLN A O 1
ATOM 888 N N . GLU A 1 117 ? -11.207 10.218 15.325 1.00 93.31 117 GLU A N 1
ATOM 889 C CA . GLU A 1 117 ? -12.293 9.413 14.758 1.00 93.31 117 GLU A CA 1
ATOM 890 C C . GLU A 1 117 ? -13.034 8.620 15.846 1.00 93.31 117 GLU A C 1
ATOM 892 O O . GLU A 1 117 ? -14.263 8.602 15.874 1.00 93.31 117 GLU A O 1
ATOM 897 N N . LEU A 1 118 ? -12.316 8.059 16.826 1.00 93.44 118 LEU A N 1
ATOM 898 C CA . LEU A 1 118 ? -12.937 7.350 17.949 1.00 93.44 118 LEU A CA 1
ATOM 899 C C . LEU A 1 118 ? -13.792 8.274 18.834 1.00 93.44 118 LEU A C 1
ATOM 901 O O . LEU A 1 118 ? -14.871 7.886 19.287 1.00 93.44 118 LEU A O 1
ATOM 905 N N . VAL A 1 119 ? -13.342 9.509 19.070 1.00 93.56 119 VAL A N 1
ATOM 906 C CA . VAL A 1 119 ? -14.126 10.512 19.812 1.00 93.56 119 VAL A CA 1
ATOM 907 C C . VAL A 1 119 ? -15.403 10.882 19.050 1.00 93.56 119 VAL A C 1
ATOM 909 O O . VAL A 1 119 ? -16.474 10.970 19.657 1.00 93.56 119 VAL A O 1
ATOM 912 N N . LEU A 1 120 ? -15.315 11.053 17.727 1.00 91.94 120 LEU A N 1
ATOM 913 C CA . LEU A 1 120 ? -16.476 11.311 16.873 1.00 91.94 120 LEU A CA 1
ATOM 914 C C . LEU A 1 120 ? -17.458 10.136 16.901 1.00 91.94 120 LEU A C 1
ATOM 916 O O . LEU A 1 120 ? -18.641 10.353 17.166 1.00 91.94 120 LEU A O 1
ATOM 920 N N . ALA A 1 121 ? -16.973 8.902 16.748 1.00 90.25 121 ALA A N 1
ATOM 921 C CA . ALA A 1 121 ? -17.793 7.696 16.842 1.00 90.25 121 ALA A CA 1
ATOM 922 C C . ALA A 1 121 ? -18.573 7.633 18.164 1.00 90.25 121 ALA A C 1
ATOM 924 O O . ALA A 1 121 ? -19.783 7.405 18.162 1.00 90.25 121 ALA A O 1
ATOM 925 N N . ARG A 1 122 ? -17.913 7.917 19.293 1.00 89.81 122 ARG A N 1
ATOM 926 C CA . ARG A 1 122 ? -18.547 7.944 20.622 1.00 89.81 122 ARG A CA 1
ATOM 927 C C . ARG A 1 122 ? -19.651 8.978 20.739 1.00 89.81 122 ARG A C 1
ATOM 929 O O . ARG A 1 122 ? -20.705 8.674 21.282 1.00 89.81 122 ARG A O 1
ATOM 936 N N . SER A 1 123 ? -19.432 10.181 20.214 1.00 89.12 123 SER A N 1
ATOM 937 C CA . SER A 1 123 ? -20.452 11.237 20.235 1.00 89.12 123 SER A CA 1
ATOM 938 C C . SER A 1 123 ? -21.722 10.878 19.453 1.00 89.12 123 SER A C 1
ATOM 940 O O . SER A 1 123 ? -22.782 11.438 19.719 1.00 89.12 123 SER A O 1
ATOM 942 N N . MET A 1 124 ? -21.621 9.936 18.512 1.00 86.44 124 MET A N 1
ATOM 943 C CA . MET A 1 124 ? -22.721 9.482 17.660 1.00 86.44 124 MET A CA 1
ATOM 944 C C . MET A 1 124 ? -23.353 8.172 18.145 1.00 86.44 124 MET A C 1
ATOM 946 O O . MET A 1 124 ? -24.383 7.768 17.608 1.00 86.44 124 MET A O 1
ATOM 950 N N . ALA A 1 125 ? -22.756 7.514 19.146 1.00 80.44 125 ALA A N 1
ATOM 951 C CA . ALA A 1 125 ? -23.128 6.171 19.582 1.00 80.44 125 ALA A CA 1
ATOM 952 C C . ALA A 1 125 ? -24.578 6.072 20.092 1.00 80.44 125 ALA A C 1
ATOM 954 O O . ALA A 1 125 ? -25.243 5.060 19.878 1.00 80.44 125 ALA A O 1
ATOM 955 N N . ASP A 1 126 ? -25.087 7.142 20.707 1.00 79.25 126 ASP A N 1
ATOM 956 C CA . ASP A 1 126 ? -26.442 7.183 21.270 1.00 79.25 126 ASP A CA 1
ATOM 957 C C . ASP A 1 126 ? -27.524 7.553 20.240 1.00 79.25 126 ASP A C 1
ATOM 959 O O . ASP A 1 126 ? -28.720 7.457 20.528 1.00 79.25 126 ASP A O 1
ATOM 963 N N . ASN A 1 127 ? -27.138 7.979 19.031 1.00 80.94 127 ASN A N 1
ATOM 964 C CA . ASN A 1 127 ? -28.073 8.418 18.003 1.00 80.94 127 ASN A CA 1
ATOM 965 C C . ASN A 1 127 ? -28.212 7.368 16.886 1.00 80.94 127 ASN A C 1
ATOM 967 O O . ASN A 1 127 ? -27.328 7.171 16.050 1.00 80.94 127 ASN A O 1
ATOM 971 N N . LEU A 1 128 ? -29.381 6.720 16.855 1.00 68.69 128 LEU A N 1
ATOM 972 C CA . LEU A 1 128 ? -29.746 5.697 15.871 1.00 68.69 128 LEU A CA 1
ATOM 973 C C . LEU A 1 128 ? -29.735 6.213 14.424 1.00 68.69 128 LEU A C 1
ATOM 975 O O . LEU A 1 128 ? -29.411 5.443 13.522 1.00 68.69 128 LEU A O 1
ATOM 979 N N . GLU A 1 129 ? -30.041 7.494 14.189 1.00 73.38 129 GLU A N 1
ATOM 980 C CA . GLU A 1 129 ? -30.026 8.084 12.840 1.00 73.38 129 GLU A CA 1
ATOM 981 C C . GLU A 1 129 ? -28.600 8.241 12.292 1.00 73.38 129 GLU A C 1
ATOM 983 O O . GLU A 1 129 ? -28.391 8.207 11.082 1.00 73.38 129 GLU A O 1
ATOM 988 N N . SER A 1 130 ? -27.602 8.345 13.174 1.00 81.44 130 SER A N 1
ATOM 989 C CA . SER A 1 130 ? -26.184 8.442 12.813 1.00 81.44 130 SER A CA 1
ATOM 990 C C . SER A 1 130 ? -25.441 7.111 12.901 1.00 81.44 130 SER A C 1
ATOM 992 O O . SER A 1 130 ? -24.214 7.098 12.841 1.00 81.44 130 SER A O 1
ATOM 994 N N . ARG A 1 131 ? -26.140 5.976 13.030 1.00 83.00 131 ARG A N 1
ATOM 995 C CA . ARG A 1 131 ? -25.492 4.673 13.250 1.00 83.00 131 ARG A CA 1
ATOM 996 C C . ARG A 1 131 ? -24.490 4.318 12.148 1.00 83.00 131 ARG A C 1
ATOM 998 O O . ARG A 1 131 ? -23.369 3.944 12.464 1.00 83.00 131 ARG A O 1
ATOM 1005 N N . GLN A 1 132 ? -24.845 4.503 10.876 1.00 85.44 132 GLN A N 1
ATOM 1006 C CA . GLN A 1 132 ? -23.931 4.226 9.758 1.00 85.44 132 GLN A CA 1
ATOM 1007 C C . GLN A 1 132 ? -22.692 5.138 9.788 1.00 85.44 132 GLN A C 1
ATOM 1009 O O . GLN A 1 132 ? -21.573 4.669 9.608 1.00 85.44 132 GLN A O 1
ATOM 1014 N N . GLN A 1 133 ? -22.875 6.426 10.106 1.00 87.25 133 GLN A N 1
ATOM 1015 C CA . GLN A 1 133 ? -21.769 7.379 10.264 1.00 87.25 133 GLN A CA 1
ATOM 1016 C C . GLN A 1 133 ? -20.867 7.009 11.450 1.00 87.25 133 GLN A C 1
ATOM 1018 O O . GLN A 1 133 ? -19.647 7.091 11.344 1.00 87.25 133 GLN A O 1
ATOM 1023 N N . CYS A 1 134 ? -21.450 6.534 12.554 1.00 89.44 134 CYS A N 1
ATOM 1024 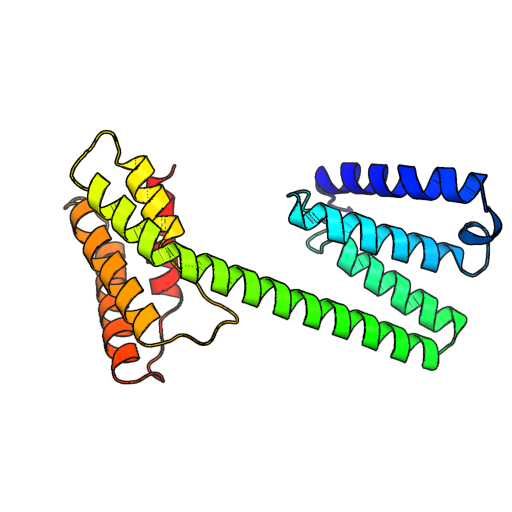C CA . CYS A 1 134 ? -20.708 6.009 13.696 1.00 89.44 134 CYS A CA 1
ATOM 1025 C C . CYS A 1 134 ? -19.808 4.838 13.273 1.00 89.44 134 CYS A C 1
ATOM 1027 O O . CYS A 1 134 ? -18.619 4.852 13.582 1.00 89.44 134 CYS A O 1
ATOM 1029 N N . PHE A 1 135 ? -20.326 3.880 12.493 1.00 89.62 135 PHE A N 1
ATOM 1030 C CA . PHE A 1 135 ? -19.514 2.782 11.958 1.00 89.62 135 PHE A CA 1
ATOM 1031 C C . PHE A 1 135 ? -18.432 3.259 10.981 1.00 89.62 135 PHE A C 1
ATOM 1033 O O . PHE A 1 135 ? -17.332 2.720 11.019 1.00 89.62 135 PHE A O 1
ATOM 1040 N N . THR A 1 136 ? -18.672 4.301 10.173 1.00 90.75 136 THR A N 1
ATOM 1041 C CA . THR A 1 136 ? -17.622 4.898 9.321 1.00 90.75 136 THR A CA 1
ATOM 1042 C C . THR A 1 136 ? -16.467 5.443 10.159 1.00 90.75 136 THR A C 1
ATOM 1044 O O . THR A 1 136 ? -15.302 5.223 9.834 1.00 90.75 136 THR A O 1
ATOM 1047 N N . HIS A 1 137 ? -16.776 6.120 11.264 1.00 92.69 137 HIS A N 1
ATOM 1048 C CA . HIS A 1 137 ? -15.763 6.627 12.186 1.00 92.69 137 HIS A CA 1
ATOM 1049 C C . HIS A 1 137 ? -15.072 5.504 12.975 1.00 92.69 137 HIS A C 1
ATOM 1051 O O . HIS A 1 137 ? -13.876 5.598 13.235 1.00 92.69 137 HIS A O 1
ATOM 1057 N N . LEU A 1 138 ? -15.780 4.422 13.324 1.00 91.94 138 LEU A N 1
ATOM 1058 C CA . LEU A 1 138 ? -15.171 3.242 13.951 1.00 91.94 138 LEU A CA 1
ATOM 1059 C C . LEU A 1 138 ? -14.214 2.518 13.004 1.00 91.94 138 LEU A C 1
ATOM 1061 O O . LEU A 1 138 ? -13.144 2.114 13.444 1.00 91.94 138 LEU A O 1
ATOM 1065 N N . ASP A 1 139 ? -14.562 2.396 11.724 1.00 92.12 139 ASP A N 1
ATOM 1066 C CA . ASP A 1 139 ? -13.679 1.823 10.707 1.00 92.12 139 ASP A CA 1
ATOM 1067 C C . ASP A 1 139 ? -12.413 2.668 10.532 1.00 92.12 139 ASP A C 1
ATOM 1069 O O . ASP A 1 139 ? -11.304 2.152 10.610 1.00 92.12 139 ASP A O 1
ATOM 1073 N N . ALA A 1 140 ? -12.563 3.991 10.422 1.00 90.44 140 ALA A N 1
ATOM 1074 C CA . ALA A 1 140 ? -11.430 4.913 10.334 1.00 90.44 140 ALA A CA 1
ATOM 1075 C C . ALA A 1 140 ? -10.574 4.960 11.617 1.00 90.44 140 ALA A C 1
ATOM 1077 O O . ALA A 1 140 ? -9.383 5.271 11.562 1.00 90.44 140 ALA A O 1
ATOM 1078 N N . ALA A 1 141 ? -11.170 4.673 12.778 1.00 92.00 141 ALA A N 1
ATOM 1079 C CA . ALA A 1 141 ? -10.468 4.561 14.051 1.00 92.00 141 ALA A CA 1
ATOM 1080 C C . ALA A 1 141 ? -9.790 3.195 14.243 1.00 92.00 141 ALA A C 1
ATOM 1082 O O . ALA A 1 141 ? -8.921 3.084 15.114 1.00 92.00 141 ALA A O 1
ATOM 1083 N N . PHE A 1 142 ? -10.179 2.172 13.478 1.00 91.69 142 PHE A N 1
ATOM 1084 C CA . PHE A 1 142 ? -9.597 0.839 13.537 1.00 91.69 142 PHE A CA 1
ATOM 1085 C C . PHE A 1 142 ? -8.320 0.791 12.702 1.00 91.69 142 PHE A C 1
ATOM 1087 O O . PHE A 1 142 ? -8.317 1.021 11.498 1.00 91.69 142 PHE A O 1
ATOM 1094 N N . ILE A 1 143 ? -7.207 0.475 13.352 1.00 87.88 143 ILE A N 1
ATOM 1095 C CA . ILE A 1 143 ? -5.879 0.558 12.752 1.00 87.88 143 ILE A CA 1
ATOM 1096 C C . ILE A 1 143 ? -5.277 -0.832 12.614 1.00 87.88 143 ILE A C 1
ATOM 1098 O O . ILE A 1 143 ? -5.041 -1.515 13.610 1.00 87.88 143 ILE A O 1
ATOM 1102 N N . ASN A 1 144 ? -4.956 -1.215 11.385 1.00 83.62 144 ASN A N 1
ATOM 1103 C CA . ASN A 1 144 ? -4.185 -2.416 11.101 1.00 83.62 144 ASN A CA 1
ATOM 1104 C C . ASN A 1 144 ? -2.815 -2.004 10.547 1.00 83.62 144 ASN A C 1
ATOM 1106 O O . ASN A 1 144 ? -2.684 -1.687 9.366 1.00 83.62 144 ASN A O 1
ATOM 1110 N N . LEU A 1 145 ? -1.816 -1.923 11.429 1.00 83.94 145 LEU A N 1
ATOM 1111 C CA . LEU A 1 145 ? -0.473 -1.448 11.093 1.00 83.94 145 LEU A CA 1
ATOM 1112 C C . LEU A 1 145 ? 0.395 -2.619 10.625 1.00 83.94 145 LEU A C 1
ATOM 1114 O O . LEU A 1 145 ? 0.619 -3.563 11.378 1.00 83.94 145 LEU A O 1
ATOM 1118 N N . LEU A 1 146 ? 0.938 -2.542 9.409 1.00 85.38 146 LEU A N 1
ATOM 1119 C CA . LEU A 1 146 ? 1.828 -3.566 8.860 1.00 85.38 146 LEU A CA 1
ATOM 1120 C C . LEU A 1 146 ? 3.309 -3.219 9.071 1.00 85.38 146 LEU A C 1
ATOM 1122 O O . LEU A 1 146 ? 4.125 -4.105 9.325 1.00 85.38 146 LEU A O 1
ATOM 1126 N N . LEU A 1 147 ? 3.688 -1.946 8.919 1.00 87.50 147 LEU A N 1
ATOM 1127 C CA . LEU A 1 147 ? 5.093 -1.510 8.905 1.00 87.50 147 LEU A CA 1
ATOM 1128 C C . LEU A 1 147 ? 5.485 -0.637 10.100 1.00 87.50 147 LEU A C 1
ATOM 1130 O O . LEU A 1 147 ? 6.675 -0.503 10.412 1.00 87.50 147 LEU A O 1
ATOM 1134 N N . VAL A 1 148 ? 4.523 0.004 10.756 1.00 88.75 148 VAL A N 1
ATOM 1135 C CA . VAL A 1 148 ? 4.747 0.783 11.971 1.00 88.75 148 VAL A CA 1
ATOM 1136 C C . VAL A 1 148 ? 4.831 -0.155 13.169 1.00 88.75 148 VAL A C 1
ATOM 1138 O O . VAL A 1 148 ? 3.965 -0.989 13.401 1.00 88.75 148 VAL A O 1
ATOM 1141 N N . LYS A 1 149 ? 5.886 0.020 13.974 1.00 89.31 149 LYS A N 1
ATOM 1142 C CA . LYS A 1 149 ? 6.022 -0.689 15.245 1.00 89.31 149 LYS A CA 1
ATOM 1143 C C . LYS A 1 149 ? 4.876 -0.287 16.171 1.00 89.31 149 LYS A C 1
ATOM 1145 O O . LYS A 1 149 ? 4.787 0.877 16.564 1.00 89.31 149 LYS A O 1
ATOM 1150 N N . GLU A 1 150 ? 4.063 -1.265 16.539 1.00 88.44 150 GLU A N 1
ATOM 1151 C CA . GLU A 1 150 ? 2.973 -1.078 17.484 1.00 88.44 150 GLU A CA 1
ATOM 1152 C C . GLU A 1 150 ? 3.486 -0.628 18.859 1.00 88.44 150 GLU A C 1
ATOM 1154 O O . GLU A 1 150 ? 4.595 -0.964 19.294 1.00 88.44 150 GLU A O 1
ATOM 1159 N N . THR A 1 151 ? 2.671 0.169 19.545 1.00 91.94 151 THR A N 1
ATOM 1160 C CA . THR A 1 151 ? 2.996 0.739 20.854 1.00 91.94 151 THR A CA 1
ATOM 1161 C C . THR A 1 151 ? 1.889 0.442 21.865 1.00 91.94 151 THR A C 1
ATOM 1163 O O . THR A 1 151 ? 0.733 0.286 21.466 1.00 91.94 151 THR A O 1
ATOM 1166 N N . PRO A 1 152 ? 2.182 0.479 23.181 1.00 92.25 152 PRO A N 1
ATOM 1167 C CA . PRO A 1 152 ? 1.159 0.341 24.220 1.00 92.25 152 PRO A CA 1
ATOM 1168 C C . PRO A 1 152 ? -0.027 1.296 24.079 1.00 92.25 152 PRO A C 1
ATOM 1170 O O . PRO A 1 152 ? -1.151 0.935 24.411 1.00 92.25 152 PRO A O 1
ATOM 1173 N N . GLN A 1 153 ? 0.205 2.498 23.547 1.00 93.12 153 GLN A N 1
ATOM 1174 C CA . GLN A 1 153 ? -0.849 3.483 23.298 1.00 93.12 153 GLN A CA 1
ATOM 1175 C C . GLN A 1 153 ? -1.792 3.046 22.172 1.00 93.12 153 GLN A C 1
ATOM 1177 O O . GLN A 1 153 ? -2.996 3.246 22.279 1.00 93.12 153 GLN A O 1
ATOM 1182 N N . MET A 1 154 ? -1.257 2.419 21.121 1.00 93.81 154 MET A N 1
ATOM 1183 C CA . MET A 1 154 ? -2.055 1.890 20.011 1.00 93.81 154 MET A CA 1
ATOM 1184 C C . MET A 1 154 ? -2.910 0.705 20.462 1.00 93.81 154 MET A C 1
ATOM 1186 O O . MET A 1 154 ? -4.095 0.659 20.148 1.00 93.81 154 MET A O 1
ATOM 1190 N N . TRP A 1 155 ? -2.357 -0.210 21.266 1.00 92.88 155 TRP A N 1
ATOM 1191 C CA . TRP A 1 155 ? -3.144 -1.311 21.832 1.00 92.88 155 TRP A CA 1
ATOM 1192 C C . TRP A 1 155 ? -4.219 -0.800 22.797 1.00 92.88 155 TRP A C 1
ATOM 1194 O O . TRP A 1 155 ? -5.353 -1.262 22.745 1.00 92.88 155 TRP A O 1
ATOM 1204 N N . ALA A 1 156 ? -3.908 0.195 23.635 1.00 93.81 156 ALA A N 1
ATOM 1205 C CA . ALA A 1 156 ? -4.903 0.820 24.507 1.00 93.81 156 ALA A CA 1
ATOM 1206 C C . ALA A 1 156 ? -6.043 1.481 23.710 1.00 93.81 156 ALA A C 1
ATOM 1208 O O . ALA A 1 156 ? -7.206 1.295 24.058 1.00 93.81 156 ALA A O 1
ATOM 1209 N N . HIS A 1 157 ? -5.719 2.180 22.617 1.00 94.81 157 HIS A N 1
ATOM 1210 C CA . HIS A 1 157 ? -6.702 2.746 21.687 1.00 94.81 157 HIS A CA 1
ATOM 1211 C C . HIS A 1 157 ? -7.590 1.665 21.060 1.00 94.81 157 HIS A C 1
ATOM 1213 O O . HIS A 1 157 ? -8.809 1.809 21.034 1.00 94.81 157 HIS A O 1
ATOM 1219 N N . GLN A 1 158 ? -7.010 0.550 20.612 1.00 93.81 158 GLN A N 1
ATOM 1220 C CA . GLN A 1 158 ? -7.786 -0.553 20.039 1.00 93.81 158 GLN A CA 1
ATOM 1221 C C . GLN A 1 158 ? -8.759 -1.166 21.051 1.00 93.81 158 GLN A C 1
ATOM 1223 O O . GLN A 1 158 ? -9.928 -1.376 20.741 1.00 93.81 158 GLN A O 1
ATOM 1228 N N . ARG A 1 159 ? -8.331 -1.365 22.303 1.00 94.25 159 ARG A N 1
ATOM 1229 C CA . ARG A 1 159 ? -9.238 -1.795 23.382 1.00 94.25 159 ARG A CA 1
ATOM 1230 C C . ARG A 1 159 ? -10.375 -0.809 23.612 1.00 94.25 159 ARG A C 1
ATOM 1232 O O . ARG A 1 159 ? -11.524 -1.194 23.811 1.00 94.25 159 ARG A O 1
ATOM 1239 N N . GLU A 1 160 ? -10.053 0.476 23.579 1.00 93.88 160 GLU A N 1
ATOM 1240 C CA . GLU A 1 160 ? -11.022 1.549 23.742 1.00 93.88 160 GLU A CA 1
ATOM 1241 C C . GLU A 1 160 ? -12.069 1.567 22.611 1.00 93.88 160 GLU A C 1
ATOM 1243 O O . GLU A 1 160 ? -13.260 1.802 22.859 1.00 93.88 160 GLU A O 1
ATOM 1248 N N . LEU A 1 161 ? -11.645 1.252 21.387 1.00 93.75 161 LEU A N 1
ATOM 1249 C CA . LEU A 1 161 ? -12.514 1.037 20.235 1.00 93.75 161 LEU A CA 1
ATOM 1250 C C . LEU A 1 161 ? -13.420 -0.180 20.440 1.00 93.75 161 LEU A C 1
ATOM 1252 O O . LEU A 1 161 ? -14.635 -0.044 20.308 1.00 93.75 161 LEU A O 1
ATOM 1256 N N . LEU A 1 162 ? -12.879 -1.334 20.848 1.00 91.94 162 LEU A N 1
ATOM 1257 C CA . LEU A 1 162 ? -13.673 -2.542 21.127 1.00 91.94 162 LEU A CA 1
ATOM 1258 C C . LEU A 1 162 ? -14.727 -2.305 22.217 1.00 91.94 162 LEU A C 1
ATOM 1260 O O . LEU A 1 162 ? -15.877 -2.729 22.085 1.00 91.94 162 LEU A O 1
ATOM 1264 N N . ALA A 1 163 ? -14.367 -1.568 23.270 1.00 90.75 163 ALA A N 1
ATOM 1265 C CA . ALA A 1 163 ? -15.292 -1.181 24.331 1.00 90.75 163 ALA A CA 1
ATOM 1266 C C . ALA A 1 163 ? -16.422 -0.266 23.825 1.00 90.75 163 ALA A C 1
ATOM 1268 O O . ALA A 1 163 ? -17.542 -0.346 24.327 1.00 90.75 163 ALA A O 1
ATOM 1269 N N . THR A 1 164 ? -16.141 0.574 22.824 1.00 88.81 164 THR A N 1
ATOM 1270 C CA . THR A 1 164 ? -17.132 1.449 22.172 1.00 88.81 164 THR A CA 1
ATOM 1271 C C . THR A 1 164 ? -18.026 0.661 21.208 1.00 88.81 164 THR A C 1
ATOM 1273 O O . THR A 1 164 ? -19.227 0.905 21.132 1.00 88.81 164 THR A O 1
ATOM 1276 N N . LEU A 1 165 ? -17.463 -0.324 20.509 1.00 88.69 165 LEU A N 1
ATOM 1277 C CA . LEU A 1 165 ? -18.157 -1.174 19.545 1.00 88.69 165 LEU A CA 1
ATOM 1278 C C . LEU A 1 165 ? -19.145 -2.142 20.222 1.00 88.69 165 LEU A C 1
ATOM 1280 O O . LEU A 1 165 ? -20.266 -2.321 19.749 1.00 88.69 165 LEU A O 1
ATOM 1284 N N . ARG A 1 166 ? -18.766 -2.733 21.362 1.00 86.12 166 ARG A N 1
ATOM 1285 C CA . ARG A 1 166 ? -19.564 -3.735 22.094 1.00 86.12 166 ARG A CA 1
ATOM 1286 C C . ARG A 1 166 ? -21.028 -3.331 22.372 1.00 86.12 166 ARG A C 1
ATOM 1288 O O . ARG A 1 166 ? -21.906 -4.147 22.096 1.00 86.12 166 ARG A O 1
ATOM 1295 N N . PRO A 1 167 ? -21.347 -2.137 22.908 1.00 85.19 167 PRO A N 1
ATOM 1296 C CA . PRO A 1 167 ? -22.739 -1.745 23.151 1.00 85.19 167 PRO A CA 1
ATOM 1297 C C . PRO A 1 167 ? -23.527 -1.465 21.862 1.00 85.19 167 PRO A C 1
ATOM 1299 O O . PRO A 1 167 ? -24.722 -1.751 21.811 1.00 85.19 167 PRO A O 1
ATOM 1302 N N . LEU A 1 168 ? -22.872 -0.959 20.810 1.00 82.88 168 LEU A N 1
ATOM 1303 C CA . LEU A 1 168 ? -23.503 -0.606 19.524 1.00 82.88 168 LEU A CA 1
ATOM 1304 C C . LEU A 1 168 ? -24.004 -1.812 18.736 1.00 82.88 168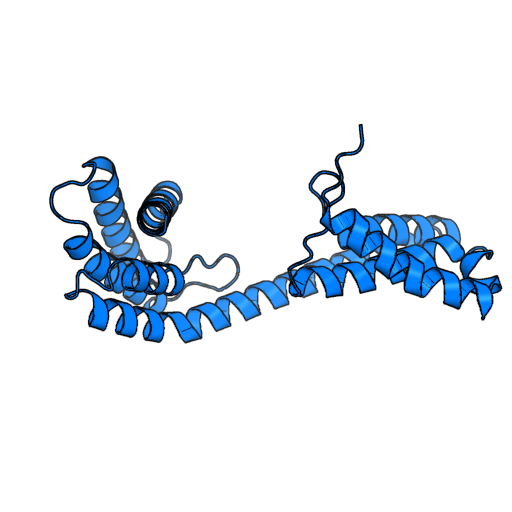 LEU A C 1
ATOM 1306 O O . LEU A 1 168 ? -24.829 -1.704 17.827 1.00 82.88 168 LEU A O 1
ATOM 1310 N N . LEU A 1 169 ? -23.467 -2.962 19.088 1.00 79.19 169 LEU A N 1
ATOM 1311 C CA . LEU A 1 169 ? -23.673 -4.234 18.446 1.00 79.19 169 LEU A CA 1
ATOM 1312 C C . LEU A 1 169 ? -24.947 -4.949 18.948 1.00 79.19 169 LEU A C 1
ATOM 1314 O O . LEU A 1 169 ? -25.608 -5.654 18.186 1.00 79.19 169 LEU A O 1
ATOM 1318 N N . GLY A 1 170 ? -25.397 -4.654 20.171 1.00 69.38 170 GLY A N 1
ATOM 1319 C CA . GLY A 1 170 ? -26.653 -5.164 20.734 1.00 69.38 170 GLY A CA 1
ATOM 1320 C C . GLY A 1 170 ? -26.676 -6.682 20.989 1.00 69.38 170 GLY A C 1
ATOM 1321 O O . GLY A 1 170 ? -25.705 -7.396 20.766 1.00 69.38 170 GLY A O 1
ATOM 1322 N N . ASN A 1 171 ? -27.818 -7.195 21.465 1.00 65.00 171 ASN A N 1
ATOM 1323 C CA . ASN A 1 171 ? -27.994 -8.607 21.865 1.00 65.00 171 ASN A CA 1
ATOM 1324 C C . ASN A 1 171 ? -28.232 -9.585 20.692 1.00 65.00 171 ASN A C 1
ATOM 1326 O O . ASN A 1 171 ? -28.500 -10.760 20.927 1.00 65.00 171 ASN A O 1
ATOM 1330 N N . GLY A 1 172 ? -28.220 -9.104 19.446 1.00 62.41 172 GLY A N 1
ATOM 1331 C CA . GLY A 1 172 ? -28.591 -9.880 18.255 1.00 62.41 172 GLY A CA 1
ATOM 1332 C C . GLY A 1 172 ? -27.415 -10.466 17.475 1.00 62.41 172 GLY A C 1
ATOM 1333 O O . GLY A 1 172 ? -27.629 -10.972 16.376 1.00 62.41 172 GLY A O 1
ATOM 1334 N N . LEU A 1 173 ? -26.189 -10.355 17.990 1.00 69.94 173 LEU A N 1
ATOM 1335 C CA . LEU A 1 173 ? -25.014 -10.858 17.291 1.00 69.94 173 LEU A CA 1
ATOM 1336 C C . LEU A 1 173 ? -24.820 -12.351 17.410 1.00 69.94 173 LEU A C 1
ATOM 1338 O O . LEU A 1 173 ? -25.143 -12.979 18.417 1.00 69.94 173 LEU A O 1
ATOM 1342 N N . ASP A 1 174 ? -24.172 -12.857 16.369 1.00 79.12 174 ASP A N 1
ATOM 1343 C CA . ASP A 1 174 ? -23.526 -14.150 16.378 1.00 79.12 174 ASP A CA 1
ATOM 1344 C C . ASP A 1 174 ? -22.598 -14.268 17.607 1.00 79.12 174 ASP A C 1
ATOM 1346 O O . ASP A 1 174 ? -21.688 -13.439 17.769 1.00 79.12 174 ASP A O 1
ATOM 1350 N N . PRO A 1 175 ? -22.812 -15.273 18.477 1.00 82.94 175 PRO A N 1
ATOM 1351 C CA . PRO A 1 175 ? -21.943 -15.549 19.615 1.00 82.94 175 PRO A CA 1
ATOM 1352 C C . PRO A 1 175 ? -20.461 -15.646 19.242 1.00 82.94 175 PRO A C 1
ATOM 1354 O O . PRO A 1 175 ? -19.610 -15.259 20.042 1.00 82.94 175 PRO A O 1
ATOM 1357 N N . GLU A 1 176 ? -20.143 -16.114 18.032 1.00 84.38 176 GLU A N 1
ATOM 1358 C CA . GLU A 1 176 ? -18.768 -16.235 17.548 1.00 84.38 176 GLU A CA 1
ATOM 1359 C C . GLU A 1 176 ? -18.098 -14.864 17.387 1.00 84.38 176 GLU A C 1
ATOM 1361 O O . GLU A 1 176 ? -16.966 -14.661 17.826 1.00 84.38 176 GLU A O 1
ATOM 1366 N N . LYS A 1 177 ? -18.826 -13.873 16.862 1.00 80.25 177 LYS A N 1
ATOM 1367 C CA . LYS A 1 177 ? -18.304 -12.510 16.688 1.00 80.25 177 LYS A CA 1
ATOM 1368 C C . LYS A 1 177 ? -18.138 -11.779 18.020 1.00 80.25 177 LYS A C 1
ATOM 1370 O O . LYS A 1 177 ? -17.195 -11.008 18.190 1.00 80.25 177 LYS A O 1
ATOM 1375 N N . VAL A 1 178 ? -19.017 -12.042 18.988 1.00 84.25 178 VAL A N 1
ATOM 1376 C CA . VAL A 1 178 ? -18.856 -11.527 20.359 1.00 84.25 178 VAL A CA 1
ATOM 1377 C C . VAL A 1 178 ? -17.620 -12.140 21.020 1.00 84.25 178 VAL A C 1
ATOM 1379 O O . VAL A 1 178 ? -16.831 -11.414 21.624 1.00 84.25 178 VAL A O 1
ATOM 1382 N N . ALA A 1 179 ? -17.409 -13.448 20.856 1.00 87.19 179 ALA A N 1
ATOM 1383 C CA . ALA A 1 179 ? -16.222 -14.128 21.364 1.00 87.19 179 ALA A CA 1
ATOM 1384 C C . ALA A 1 179 ? -14.929 -13.604 20.716 1.00 87.19 179 ALA A C 1
ATOM 1386 O O . ALA A 1 179 ? -13.927 -13.452 21.413 1.00 87.19 179 ALA A O 1
ATOM 1387 N N . ALA A 1 180 ? -14.945 -13.269 19.421 1.00 87.06 180 ALA A N 1
ATOM 1388 C CA . ALA A 1 180 ? -13.810 -12.641 18.740 1.00 87.06 180 ALA A CA 1
ATOM 1389 C C . ALA A 1 180 ? -13.443 -11.281 19.364 1.00 87.06 180 ALA A C 1
ATOM 1391 O O . ALA A 1 180 ? -12.276 -11.039 19.662 1.00 87.06 180 ALA A O 1
ATOM 1392 N N . ILE A 1 181 ? -14.429 -10.424 19.662 1.00 88.69 181 ILE A N 1
ATOM 1393 C CA . ILE A 1 181 ? -14.195 -9.137 20.346 1.00 88.69 181 ILE A CA 1
ATOM 1394 C C . ILE A 1 181 ? -13.569 -9.350 21.731 1.00 88.69 181 ILE A C 1
ATOM 1396 O O . ILE A 1 181 ? -12.644 -8.633 22.108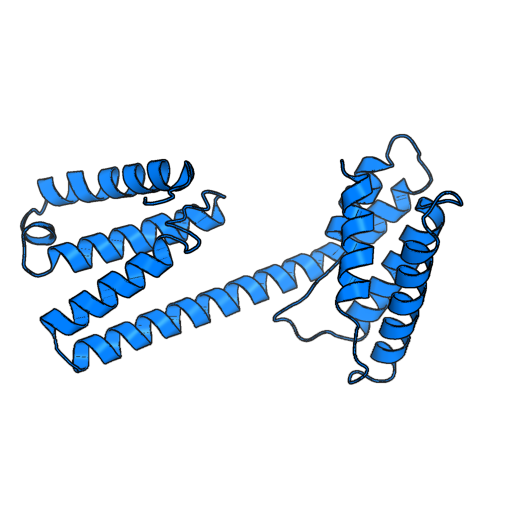 1.00 88.69 181 ILE A O 1
ATOM 1400 N N . GLU A 1 182 ? -14.059 -10.324 22.502 1.00 90.31 182 GLU A N 1
ATOM 1401 C CA . GLU A 1 182 ? -13.537 -10.605 23.844 1.00 90.31 182 GLU A CA 1
ATOM 1402 C C . GLU A 1 182 ? -12.116 -11.177 23.815 1.00 90.31 182 GLU A C 1
ATOM 1404 O O . GLU A 1 182 ? -11.274 -10.743 24.605 1.00 90.31 182 GLU A O 1
ATOM 1409 N N . ARG A 1 183 ? -11.831 -12.111 22.899 1.00 91.56 183 ARG A N 1
ATOM 1410 C CA . ARG A 1 183 ? -10.478 -12.649 22.690 1.00 91.56 183 ARG A CA 1
ATOM 1411 C C . ARG A 1 183 ? -9.512 -11.552 22.270 1.00 91.56 183 ARG A C 1
ATOM 1413 O O . ARG A 1 183 ? -8.420 -11.458 22.829 1.00 91.56 183 ARG A O 1
ATOM 1420 N N . LEU A 1 184 ? -9.940 -10.676 21.365 1.00 91.44 184 LEU A N 1
ATOM 1421 C CA . LEU A 1 184 ? -9.113 -9.584 20.882 1.00 91.44 184 LEU A CA 1
ATOM 1422 C C . LEU A 1 184 ? -8.846 -8.528 21.971 1.00 91.44 184 LEU A C 1
ATOM 1424 O O . LEU A 1 184 ? -7.708 -8.085 22.118 1.00 91.44 184 LEU A O 1
ATOM 1428 N N . ASP A 1 185 ? -9.837 -8.177 22.803 1.00 92.62 185 ASP A N 1
ATOM 1429 C CA . ASP A 1 185 ? -9.620 -7.278 23.952 1.00 92.62 185 ASP A CA 1
ATOM 1430 C C . ASP A 1 185 ? -8.615 -7.865 24.955 1.00 92.62 185 ASP A C 1
ATOM 1432 O O . ASP A 1 185 ? -7.728 -7.156 25.439 1.00 92.62 185 ASP A O 1
ATOM 1436 N N . GLN A 1 186 ? -8.712 -9.169 25.237 1.00 92.38 186 GLN A N 1
ATOM 1437 C CA . GLN A 1 186 ? -7.762 -9.871 26.103 1.00 92.38 186 GLN A CA 1
ATOM 1438 C C . GLN A 1 186 ? -6.356 -9.903 25.499 1.00 92.38 186 GLN A C 1
ATOM 1440 O O . GLN A 1 186 ? -5.385 -9.650 26.213 1.00 92.38 186 GLN A O 1
ATOM 1445 N N . ALA A 1 187 ? -6.236 -10.159 24.196 1.00 90.88 187 ALA A N 1
ATOM 1446 C CA . ALA A 1 187 ? -4.953 -10.185 23.505 1.00 90.88 187 ALA A CA 1
ATOM 1447 C C . ALA A 1 187 ? -4.286 -8.799 23.498 1.00 90.88 187 ALA A C 1
ATOM 1449 O O . ALA A 1 187 ? -3.099 -8.683 23.803 1.00 90.88 187 ALA A O 1
ATOM 1450 N N . TYR A 1 188 ? -5.046 -7.721 23.277 1.00 91.94 188 TYR A N 1
ATOM 1451 C CA . TYR A 1 188 ? -4.518 -6.363 23.423 1.00 91.94 188 TYR A CA 1
ATOM 1452 C C . TYR A 1 188 ? -4.149 -6.025 24.873 1.00 91.94 188 TYR A C 1
ATOM 1454 O O . TYR A 1 188 ? -3.146 -5.351 25.112 1.00 91.94 188 TYR A O 1
ATOM 1462 N N . ALA A 1 189 ? -4.912 -6.497 25.864 1.00 92.31 189 ALA A N 1
ATOM 1463 C CA . ALA A 1 189 ? -4.560 -6.327 27.274 1.00 92.31 189 ALA A CA 1
ATOM 1464 C C . ALA A 1 189 ? -3.238 -7.035 27.618 1.00 92.31 189 ALA A C 1
ATOM 1466 O O . ALA A 1 189 ? -2.402 -6.468 28.329 1.00 92.31 189 ALA A O 1
ATOM 1467 N N . ALA A 1 190 ? -3.038 -8.239 27.076 1.00 91.56 190 ALA A N 1
ATOM 1468 C CA . ALA A 1 190 ? -1.794 -8.985 27.188 1.00 91.56 190 ALA A CA 1
ATOM 1469 C C . ALA A 1 190 ? -0.643 -8.223 26.521 1.00 91.56 190 ALA A C 1
ATOM 1471 O O . ALA A 1 190 ? 0.340 -7.953 27.199 1.00 91.56 190 ALA A O 1
ATOM 1472 N N . LYS A 1 191 ? -0.807 -7.751 25.275 1.00 89.75 191 LYS A N 1
ATOM 1473 C CA . LYS A 1 191 ? 0.183 -6.941 24.536 1.00 89.75 191 LYS A CA 1
ATOM 1474 C C . LYS A 1 191 ? 0.671 -5.700 25.288 1.00 89.75 191 LYS A C 1
ATOM 1476 O O . LYS A 1 191 ? 1.849 -5.359 25.227 1.00 89.75 191 LYS A O 1
ATOM 1481 N N . ILE A 1 192 ? -0.219 -5.018 26.014 1.00 90.75 192 ILE A N 1
ATOM 1482 C CA . ILE A 1 192 ? 0.146 -3.847 26.833 1.00 90.75 192 ILE A CA 1
ATOM 1483 C C . ILE A 1 192 ? 1.141 -4.224 27.939 1.00 90.75 192 ILE A C 1
ATOM 1485 O O . ILE A 1 192 ? 2.020 -3.426 28.263 1.00 90.75 192 ILE A O 1
ATOM 1489 N N . SER A 1 193 ? 0.998 -5.418 28.516 1.00 90.50 193 SER A N 1
ATOM 1490 C CA . SER A 1 193 ? 1.859 -5.909 29.600 1.00 90.50 193 SER A CA 1
ATOM 1491 C C . SER A 1 193 ? 3.082 -6.667 29.076 1.00 90.50 193 SER A C 1
ATOM 1493 O O . SER A 1 193 ? 4.160 -6.574 29.657 1.00 90.50 193 SER A O 1
ATOM 1495 N N . ASP A 1 194 ? 2.909 -7.385 27.971 1.00 92.00 194 ASP A N 1
ATOM 1496 C CA . ASP A 1 194 ? 3.899 -8.198 27.280 1.00 92.00 194 ASP A CA 1
ATOM 1497 C C . ASP A 1 194 ? 3.815 -7.949 25.760 1.00 92.00 194 ASP A C 1
ATOM 1499 O O . ASP A 1 194 ? 2.993 -8.558 25.069 1.00 92.00 194 ASP A O 1
ATOM 1503 N N . PRO A 1 195 ? 4.671 -7.068 25.210 1.00 88.81 195 PRO A N 1
ATOM 1504 C CA . PRO A 1 195 ? 4.701 -6.755 23.782 1.00 88.81 195 PRO A CA 1
ATOM 1505 C C . PRO A 1 195 ? 4.916 -7.958 22.851 1.00 88.81 195 PRO A C 1
ATOM 1507 O O . PRO A 1 195 ? 4.628 -7.845 21.655 1.00 88.81 195 PRO A O 1
ATOM 1510 N N . GLU A 1 196 ? 5.432 -9.083 23.356 1.00 89.50 196 GLU A N 1
ATOM 1511 C CA . GLU A 1 196 ? 5.687 -10.296 22.571 1.00 89.50 196 GLU A CA 1
ATOM 1512 C C . GLU A 1 196 ? 4.457 -11.205 22.450 1.00 89.50 196 GLU A C 1
ATOM 1514 O O . GLU A 1 196 ? 4.439 -12.054 21.563 1.00 89.50 196 GLU A O 1
ATOM 1519 N N . ALA A 1 197 ? 3.399 -10.990 23.245 1.00 89.19 197 ALA A N 1
ATOM 1520 C CA . ALA A 1 197 ? 2.169 -11.785 23.182 1.00 89.19 197 ALA A CA 1
ATOM 1521 C C . ALA A 1 197 ? 1.590 -11.819 21.757 1.00 89.19 197 ALA A C 1
ATOM 1523 O O . ALA A 1 197 ? 1.462 -10.777 21.124 1.00 89.19 197 ALA A O 1
ATOM 1524 N N . GLU A 1 198 ? 1.249 -12.981 21.211 1.00 86.06 198 GLU A N 1
ATOM 1525 C CA . GLU A 1 198 ? 0.744 -13.058 19.834 1.00 86.06 198 GLU A CA 1
ATOM 1526 C C . GLU A 1 198 ? -0.699 -12.540 19.719 1.00 86.06 198 GLU A C 1
ATOM 1528 O O . GLU A 1 198 ? -1.521 -12.728 20.616 1.00 86.06 198 GLU A O 1
ATOM 1533 N N . LEU A 1 199 ? -0.991 -11.869 18.601 1.00 85.62 199 LEU A N 1
ATOM 1534 C CA . LEU A 1 199 ? -2.349 -11.511 18.194 1.00 85.62 199 LEU A CA 1
ATOM 1535 C C . LEU A 1 199 ? -2.812 -12.527 17.154 1.00 85.62 199 LEU A C 1
ATOM 1537 O O . LEU A 1 199 ? -2.086 -12.803 16.198 1.00 85.62 199 LEU A O 1
ATOM 1541 N N . ASP A 1 200 ? -4.017 -13.058 17.332 1.00 87.06 200 ASP A N 1
ATOM 1542 C CA . ASP A 1 200 ? -4.640 -13.904 16.324 1.00 87.06 200 ASP A CA 1
ATOM 1543 C C . ASP A 1 200 ? -5.185 -13.023 15.189 1.00 87.06 200 ASP A C 1
ATOM 1545 O O . ASP A 1 200 ? -6.078 -12.192 15.386 1.00 87.06 200 ASP A O 1
ATOM 1549 N N . ASN A 1 201 ? -4.621 -13.184 13.991 1.00 85.56 201 ASN A N 1
ATOM 1550 C CA . ASN A 1 201 ? -5.034 -12.426 12.812 1.00 85.56 201 ASN A CA 1
ATOM 1551 C C . ASN A 1 201 ? -6.475 -12.746 12.394 1.00 85.56 201 ASN A C 1
ATOM 1553 O O . ASN A 1 201 ? -7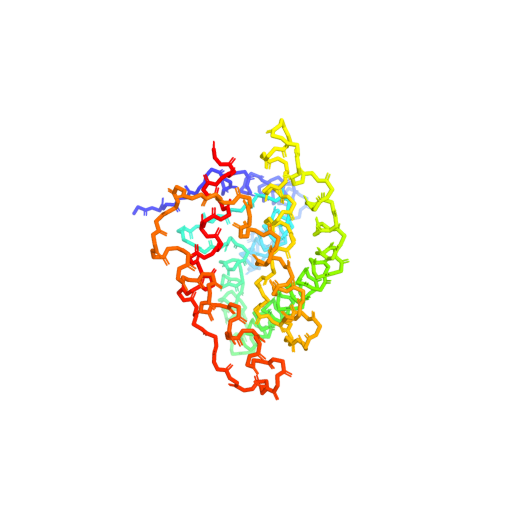.121 -11.894 11.774 1.00 85.56 201 ASN A O 1
ATOM 1557 N N . ASP A 1 202 ? -6.989 -13.929 12.736 1.00 85.44 202 ASP A N 1
ATOM 1558 C CA . ASP A 1 202 ? -8.367 -14.309 12.438 1.00 85.44 202 ASP A CA 1
ATOM 1559 C C . ASP A 1 202 ? -9.341 -13.499 13.306 1.00 85.44 202 ASP A C 1
ATOM 1561 O O . ASP A 1 202 ? -10.346 -12.998 12.800 1.00 85.44 202 ASP A O 1
ATOM 1565 N N . ASP A 1 203 ? -9.002 -13.253 14.578 1.00 84.38 203 ASP A N 1
ATOM 1566 C CA . ASP A 1 203 ? -9.797 -12.405 15.477 1.00 84.38 203 ASP A CA 1
ATOM 1567 C C . ASP A 1 203 ? -9.779 -10.931 15.044 1.00 84.38 203 ASP A C 1
ATOM 1569 O O . ASP A 1 203 ? -10.824 -10.274 15.022 1.00 84.38 203 ASP A O 1
ATOM 1573 N N . VAL A 1 204 ? -8.615 -10.411 14.632 1.00 86.31 204 VAL A N 1
ATOM 1574 C CA . VAL A 1 204 ? -8.493 -9.054 14.060 1.00 86.31 204 VAL A CA 1
ATOM 1575 C C . VAL A 1 204 ? -9.373 -8.919 12.814 1.00 86.31 204 VAL A C 1
ATOM 1577 O O . VAL A 1 204 ? -10.117 -7.943 12.676 1.00 86.31 204 VAL A O 1
ATOM 1580 N N . SER A 1 205 ? -9.317 -9.909 11.921 1.00 86.69 205 SER A N 1
ATOM 1581 C CA . SER A 1 205 ? -10.083 -9.918 10.671 1.00 86.69 205 SER A CA 1
ATOM 1582 C C . SER A 1 205 ? -11.587 -10.016 10.927 1.00 86.69 205 SER A C 1
ATOM 1584 O O . SER A 1 205 ? -12.352 -9.270 10.320 1.00 86.69 205 SER A O 1
ATOM 1586 N N . ALA A 1 206 ? -12.013 -10.862 11.868 1.00 85.12 206 ALA A N 1
ATOM 1587 C CA . ALA A 1 206 ? -13.419 -11.038 12.224 1.00 85.12 206 ALA A CA 1
ATOM 1588 C C . ALA A 1 206 ? -14.046 -9.757 12.797 1.00 85.12 206 ALA A C 1
ATOM 1590 O O . ALA A 1 206 ? -15.184 -9.415 12.463 1.00 85.12 206 ALA A O 1
ATOM 1591 N N . VAL A 1 207 ? -13.309 -9.017 13.635 1.00 85.31 207 VAL A N 1
ATOM 1592 C CA . VAL A 1 207 ? -13.775 -7.726 14.165 1.00 85.31 207 VAL A CA 1
ATOM 1593 C C . VAL A 1 207 ? -13.865 -6.676 13.059 1.00 85.31 207 VAL A C 1
ATOM 1595 O O . VAL A 1 207 ? -14.853 -5.943 12.997 1.00 85.31 207 VAL A O 1
ATOM 1598 N N . HIS A 1 208 ? -12.881 -6.618 12.161 1.00 87.44 208 HIS A N 1
ATOM 1599 C CA . HIS A 1 208 ? -12.912 -5.682 11.040 1.00 87.44 208 HIS A CA 1
ATOM 1600 C C . HIS A 1 208 ? -14.073 -5.981 10.074 1.00 87.44 208 HIS A C 1
ATOM 1602 O O . HIS A 1 208 ? -14.823 -5.077 9.712 1.00 87.44 208 HIS A O 1
ATOM 1608 N N . GLU A 1 209 ? -14.296 -7.251 9.726 1.00 86.75 209 GLU A N 1
ATOM 1609 C CA . GLU A 1 209 ? -15.436 -7.681 8.904 1.00 86.75 209 GLU A CA 1
ATOM 1610 C C . GLU A 1 209 ? -16.775 -7.310 9.554 1.00 86.75 209 GLU A C 1
ATOM 1612 O O . GLU A 1 209 ? -17.714 -6.881 8.887 1.00 86.75 209 GLU A O 1
ATOM 1617 N N . LEU A 1 210 ? -16.868 -7.429 10.877 1.00 85.88 210 LEU A N 1
ATOM 1618 C CA . LEU A 1 210 ? -18.053 -7.030 11.622 1.00 85.88 210 LEU A CA 1
ATOM 1619 C C . LEU A 1 210 ? -18.328 -5.520 11.534 1.00 85.88 210 LEU A C 1
ATOM 1621 O O . LEU A 1 210 ? -19.496 -5.137 11.452 1.00 85.88 210 LEU A O 1
ATOM 1625 N N . ILE A 1 211 ? -17.293 -4.675 11.544 1.00 85.75 211 ILE A N 1
ATOM 1626 C CA . ILE A 1 211 ? -17.443 -3.225 11.353 1.00 85.75 211 ILE A CA 1
ATOM 1627 C C . ILE A 1 211 ? -17.925 -2.950 9.922 1.00 85.75 211 ILE A C 1
ATOM 1629 O O . ILE A 1 211 ? -18.903 -2.225 9.740 1.00 85.75 211 ILE A O 1
ATOM 1633 N N . GLN A 1 212 ? -17.307 -3.594 8.929 1.00 86.19 212 GLN A N 1
ATOM 1634 C CA . GLN A 1 212 ? -17.646 -3.446 7.509 1.00 86.19 212 GLN A CA 1
ATOM 1635 C C . GLN A 1 212 ? -19.082 -3.885 7.188 1.00 86.19 212 GLN A C 1
ATOM 1637 O O . GLN A 1 212 ? -19.783 -3.196 6.454 1.00 86.19 212 GLN A O 1
ATOM 1642 N N . LEU A 1 213 ? -19.575 -4.963 7.805 1.00 86.06 213 LEU A N 1
ATOM 1643 C CA . LEU A 1 213 ? -20.945 -5.453 7.604 1.00 86.06 213 LEU A CA 1
ATOM 1644 C C . LEU A 1 213 ? -22.027 -4.440 8.021 1.00 86.06 213 LEU A C 1
ATOM 1646 O O . LEU A 1 213 ? -23.158 -4.530 7.559 1.00 86.06 213 LEU A O 1
ATOM 1650 N N . HIS A 1 214 ? -21.703 -3.480 8.890 1.00 81.69 214 HIS A N 1
ATOM 1651 C CA . HIS A 1 214 ? -22.627 -2.417 9.298 1.00 81.69 214 HIS A CA 1
ATOM 1652 C C . HIS A 1 214 ? -22.472 -1.124 8.472 1.00 81.69 214 HIS A C 1
ATOM 1654 O O . HIS A 1 214 ? -23.168 -0.142 8.746 1.00 81.69 214 HIS A O 1
ATOM 1660 N N . LEU A 1 215 ? -21.562 -1.106 7.489 1.00 80.44 215 LEU A N 1
ATOM 1661 C CA . LEU A 1 215 ? -21.401 -0.016 6.521 1.00 80.44 215 LEU A CA 1
ATOM 1662 C C . LEU A 1 215 ? -22.232 -0.223 5.244 1.00 80.44 215 LEU A C 1
ATOM 1664 O O . LEU A 1 215 ? -22.576 0.779 4.608 1.00 80.44 215 LEU A O 1
ATOM 1668 N N . GLU A 1 216 ? -22.534 -1.479 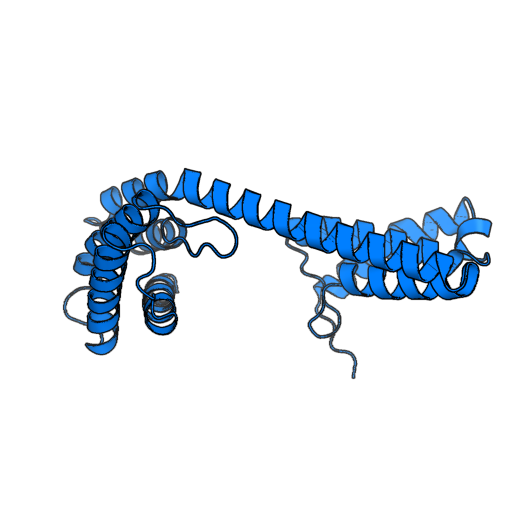4.892 1.00 69.31 216 GLU A N 1
ATOM 1669 C CA . GLU A 1 216 ? -23.366 -1.894 3.744 1.00 69.31 216 GLU A CA 1
ATOM 1670 C C . GLU A 1 216 ? -24.873 -1.701 3.988 1.00 69.31 216 GLU A C 1
ATOM 1672 O O . GLU A 1 216 ? -25.552 -1.232 3.042 1.00 69.31 216 GLU A O 1
#

Secondary structure (DSSP, 8-state):
---B-HHHHHHHHHHHHHHHHHHHH-HHHHSSTTHHHHHHHHHHHHHHHHGGGT---EETTEEHHHHHHHHHHHHHHHHHHHHHHHHHHHHHHHHHHHHHHHHHHHHHHHHHHHHHHHHHHHHHTT-GGGHHHHHHHHHHH----SSSPP-HHHHHHHHHHHHHHHHHH-TTS-HHHHHHHHHHHHHHHHHHH-TTPPP-HHHHHHHHHHHHTTT-

Foldseek 3Di:
DKDWDPLQVVLVVVLCVVLVVCCVVPVCCQVHLCNQLVSLVSQLVSQVVCVVVVSQTDTPNHGSNLVSLVSNLVSLCVVPNPVSNVVSVVVVVVVVVVVLVVLQVVLVVLQVCLVVLLVVLLVCLPPPVCLLVSLVSLLSNQHDRDRDDDDLVNLVSNLSSLVSVVVSVDPPDDPVLVVLSVLSNVQSVCCSVPVPRDDDVVSSVSPSVVSVVSND

Radius of gyration: 23.68 Å; chains: 1; bounding box: 56×32×63 Å

Sequence (216 aa):
MVVFNGYAVIVAILIALIAVPLNWLAPSLLDGQYGDLVLASIAFVVSGIAEPIGLKARIFWLPIWLWSLVIATYQLYQLWGVAGLVGGLVLVGGAIAGLIVLIRKNELQEWARAPQELVLARSMADNLESRQQCFTHLDAAFINLLLVKETPQMWAHQRELLATLRPLLGNGLDPEKVAAIERLDQAYAAKISDPEAELDNDDVSAVHELIQLHLE

pLDDT: mean 89.26, std 6.92, range [46.75, 96.75]